Protein AF-A0A377NHK4-F1 (afdb_monomer_lite)

Sequence (240 aa):
MFKNMDGNKACILVTASLAFVLAMILLVFDKFTGSDFVLFMTTLVVMTLVIWCLPKISEFSIAGNTVKLKETLSEAEKITKDLKVLRRFSMKQFLNNMNIKGGNNHEVMRRFFNFISTYNELVNSKDLVDEFRFELIEITETLLMSCCNFVISSAFDLDIKETKDVRINMAYLEKLKKDHHDLKESEKASHPGIVNAGCFAELSIILDDFLENINNGEYVPVAHPSFNANYFNIPAFRMS

Radius of gyration: 33.39 Å; chains: 1; bounding box: 92×41×80 Å

pLDDT: mean 79.56, std 15.01, range [27.34, 96.06]

Secondary structure (DSSP, 8-state):
--SS--HHHHHHHHHHHHHHHHHHHHHHTT-S-HHHHHHHHHHHHHHHHHHHHHHHHT---STT----SHHHHHHHHHHHHHHHHHHHHHHHHHHHHH------HHHHHHHHHHHHHHHHHHTT-HHHHHHTHHHHHHHHHHHHHHHHHHHHHTT------SHHHHHHTHHHHHHHHHHHHHS-HHHHTT-HHHHHHHHHHHHHHHHHHHHHHHHHT---PPPPPSS-GGGG-S-S----

Structure (mmCIF, N/CA/C/O backbone):
data_AF-A0A377NHK4-F1
#
_entry.id   AF-A0A377NHK4-F1
#
loop_
_atom_site.group_PDB
_atom_site.id
_atom_site.type_symbol
_atom_site.label_atom_id
_atom_site.label_alt_id
_atom_site.label_comp_id
_atom_site.label_asym_id
_atom_site.label_entity_id
_atom_site.label_seq_id
_atom_site.pdbx_PDB_ins_code
_atom_site.Cartn_x
_atom_site.Cartn_y
_atom_site.Cartn_z
_atom_site.occupancy
_atom_site.B_iso_or_equiv
_atom_site.auth_seq_id
_atom_site.auth_comp_id
_atom_site.auth_asym_id
_atom_site.auth_atom_id
_atom_site.pdbx_PDB_model_num
ATOM 1 N N . MET A 1 1 ? -44.718 10.549 43.238 1.00 39.66 1 MET A N 1
ATOM 2 C CA . MET A 1 1 ? -43.675 9.769 43.942 1.00 39.66 1 MET A CA 1
ATOM 3 C C . MET A 1 1 ? -42.778 9.029 42.933 1.00 39.66 1 MET A C 1
ATOM 5 O O . MET A 1 1 ? -42.588 7.835 43.052 1.00 39.66 1 MET A O 1
ATOM 9 N N . PHE A 1 2 ? -42.248 9.724 41.914 1.00 38.47 2 PHE A N 1
ATOM 10 C CA . PHE A 1 2 ? -41.391 9.134 40.857 1.00 38.47 2 PHE A CA 1
ATOM 11 C C . PHE A 1 2 ? -40.305 10.114 40.376 1.00 38.47 2 PHE A C 1
ATOM 13 O O . PHE A 1 2 ? -39.834 10.050 39.246 1.00 38.47 2 PHE A O 1
ATOM 20 N N . LYS A 1 3 ? -39.919 11.073 41.219 1.00 39.72 3 LYS A N 1
ATOM 21 C CA . LYS A 1 3 ? -38.886 12.055 40.883 1.00 39.72 3 LYS A CA 1
ATOM 22 C C . LYS A 1 3 ? -37.618 11.622 41.624 1.00 39.72 3 LYS A C 1
ATOM 24 O O . LYS A 1 3 ? -37.606 11.710 42.845 1.00 39.72 3 LYS A O 1
ATOM 29 N N . ASN A 1 4 ? -36.635 11.106 40.879 1.00 45.00 4 ASN A N 1
ATOM 30 C CA . ASN A 1 4 ? -35.332 10.541 41.299 1.00 45.00 4 ASN A CA 1
ATOM 31 C C . ASN A 1 4 ? -35.241 9.010 41.428 1.00 45.00 4 ASN A C 1
ATOM 33 O O . ASN A 1 4 ? -34.763 8.496 42.437 1.00 45.00 4 ASN A O 1
ATOM 37 N N . MET A 1 5 ? -35.628 8.267 40.390 1.00 47.75 5 MET A N 1
ATOM 38 C CA . MET A 1 5 ? -35.202 6.871 40.241 1.00 47.75 5 MET A CA 1
ATOM 39 C C . MET A 1 5 ? -34.219 6.791 39.066 1.00 47.75 5 MET A C 1
ATOM 41 O O . MET A 1 5 ? -34.577 7.202 37.965 1.00 47.75 5 MET A O 1
ATOM 45 N N . ASP A 1 6 ? -32.983 6.329 39.309 1.00 61.91 6 ASP A N 1
ATOM 46 C CA . ASP A 1 6 ? -31.965 6.124 38.262 1.00 61.91 6 ASP A CA 1
ATOM 47 C C . ASP A 1 6 ? -32.570 5.378 37.066 1.00 61.91 6 ASP A C 1
ATOM 49 O O . ASP A 1 6 ? -33.321 4.419 37.265 1.00 61.91 6 ASP A O 1
ATOM 53 N N . GLY A 1 7 ? -32.221 5.762 35.833 1.00 63.00 7 GLY A N 1
ATOM 54 C CA . GLY A 1 7 ? -32.789 5.166 34.612 1.00 63.00 7 GLY A CA 1
ATOM 55 C C . GLY A 1 7 ? -32.724 3.631 34.582 1.00 63.00 7 GLY A C 1
ATOM 56 O O . GLY A 1 7 ? -33.678 2.981 34.161 1.00 63.00 7 GLY A O 1
ATOM 57 N N . ASN A 1 8 ? -31.666 3.038 35.150 1.00 65.00 8 ASN A N 1
ATOM 58 C CA . ASN A 1 8 ? -31.548 1.584 35.317 1.00 65.00 8 ASN A CA 1
ATOM 59 C C . ASN A 1 8 ? -32.565 0.996 36.304 1.00 65.00 8 ASN A C 1
ATOM 61 O O . ASN A 1 8 ? -33.145 -0.050 36.032 1.00 65.00 8 ASN A O 1
ATOM 65 N N . LYS A 1 9 ? -32.818 1.659 37.437 1.00 71.38 9 LYS A N 1
ATOM 66 C CA . LYS A 1 9 ? -33.797 1.200 38.438 1.00 71.38 9 LYS A CA 1
ATOM 67 C C . LYS A 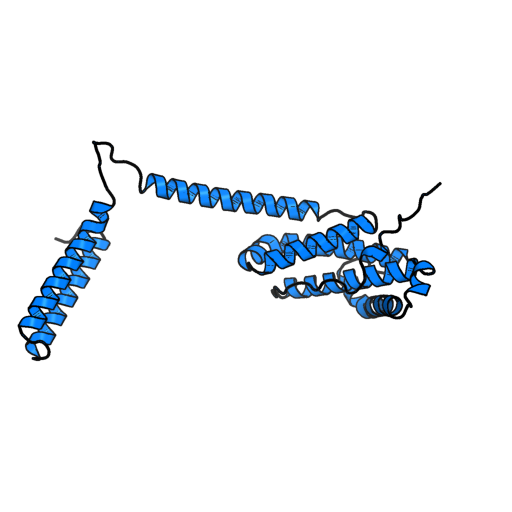1 9 ? -35.220 1.281 37.884 1.00 71.38 9 LYS A C 1
ATOM 69 O O . LYS A 1 9 ? -36.018 0.382 38.131 1.00 71.38 9 LYS A O 1
ATOM 74 N N . ALA A 1 10 ? -35.521 2.323 37.106 1.00 74.62 10 ALA A N 1
ATOM 75 C CA . ALA A 1 10 ? -36.793 2.454 36.400 1.00 74.62 10 ALA A CA 1
ATOM 76 C C . ALA A 1 10 ? -36.977 1.353 35.346 1.00 74.62 10 ALA A C 1
ATOM 78 O O . ALA A 1 10 ? -38.024 0.713 35.322 1.00 74.62 10 ALA A O 1
ATOM 79 N N . CYS A 1 11 ? -35.948 1.074 34.542 1.00 75.62 11 CYS A N 1
ATOM 80 C CA . CYS A 1 11 ? -35.983 0.007 33.543 1.00 75.62 11 CYS A CA 1
ATOM 81 C C . CYS A 1 11 ? -36.224 -1.373 34.180 1.00 75.62 11 CYS A C 1
ATOM 83 O O . CYS A 1 11 ? -37.132 -2.081 33.758 1.00 75.62 11 CYS A O 1
ATOM 85 N N . ILE A 1 12 ? -35.496 -1.715 35.251 1.00 80.44 12 ILE A N 1
ATOM 86 C CA . ILE A 1 12 ? -35.656 -2.990 35.976 1.00 80.44 12 ILE A CA 1
ATOM 87 C C . ILE A 1 12 ? -37.068 -3.132 36.564 1.00 80.44 12 ILE A C 1
ATOM 89 O O . ILE A 1 12 ? -37.668 -4.201 36.499 1.00 80.44 12 ILE A O 1
ATOM 93 N N . LEU A 1 13 ? -37.624 -2.057 37.128 1.00 81.75 13 LEU A N 1
ATOM 94 C CA . LEU A 1 13 ? -38.963 -2.088 37.717 1.00 81.75 13 LEU A CA 1
ATOM 95 C C . LEU A 1 13 ? -40.055 -2.248 36.644 1.00 81.75 13 LEU A C 1
ATOM 97 O O . LEU A 1 13 ? -41.034 -2.968 36.846 1.00 81.75 13 LEU A O 1
ATOM 101 N N . VAL A 1 14 ? -39.871 -1.623 35.479 1.00 84.56 14 VAL A N 1
ATOM 102 C CA . VAL A 1 14 ? -40.784 -1.751 34.334 1.00 84.56 14 VAL A CA 1
ATOM 103 C C . VAL A 1 14 ? -40.713 -3.154 33.725 1.00 84.56 14 VAL A C 1
ATOM 105 O O . VAL A 1 14 ? -41.752 -3.759 33.474 1.00 84.56 14 VAL A O 1
ATOM 108 N N . THR A 1 15 ? -39.520 -3.722 33.539 1.00 82.31 15 THR A N 1
ATOM 109 C CA . THR A 1 15 ? -39.379 -5.079 32.984 1.00 82.31 15 THR A CA 1
ATOM 110 C C . THR A 1 15 ? -39.895 -6.152 33.941 1.00 82.31 15 THR A C 1
ATOM 112 O O . THR A 1 15 ? -40.612 -7.053 33.506 1.00 82.31 15 THR A O 1
ATOM 115 N N . ALA A 1 16 ? -39.620 -6.032 35.243 1.00 83.31 16 ALA A N 1
ATOM 116 C CA . ALA A 1 16 ? -40.132 -6.956 36.255 1.00 83.31 16 ALA A CA 1
ATOM 117 C C . ALA A 1 16 ? -41.664 -6.903 36.370 1.00 83.31 16 ALA A C 1
ATOM 119 O O . ALA A 1 16 ? -42.313 -7.946 36.453 1.00 83.31 16 ALA A O 1
ATOM 120 N N . SER A 1 17 ? -42.258 -5.705 36.328 1.00 84.75 17 SER A N 1
ATOM 121 C CA . SER A 1 17 ? -43.719 -5.551 36.375 1.00 84.75 17 SER A CA 1
ATOM 122 C C . SER A 1 17 ? -44.404 -6.095 35.118 1.00 84.75 17 SER A C 1
ATOM 124 O O . SER A 1 17 ? -45.415 -6.786 35.235 1.00 84.75 17 SER A O 1
ATOM 126 N N . LEU A 1 18 ? -43.831 -5.883 33.930 1.00 86.62 18 LEU A N 1
ATOM 127 C CA . LEU A 1 18 ? -44.352 -6.455 32.685 1.00 86.62 18 LEU A CA 1
ATOM 128 C C . LEU A 1 18 ? -44.294 -7.991 32.689 1.00 86.62 18 LEU A C 1
ATOM 130 O O . LEU A 1 18 ? -45.267 -8.649 32.324 1.00 86.62 18 LEU A O 1
ATOM 134 N N . ALA A 1 19 ? -43.178 -8.566 33.141 1.00 83.81 19 ALA A N 1
ATOM 135 C CA . ALA A 1 19 ? -43.012 -10.014 33.232 1.00 83.81 19 ALA A CA 1
ATOM 136 C C . ALA A 1 19 ? -43.939 -10.649 34.287 1.00 83.81 19 ALA A C 1
ATOM 138 O O . ALA A 1 19 ? -44.456 -11.744 34.065 1.00 83.81 19 ALA A O 1
ATOM 139 N N . PHE A 1 20 ? -44.227 -9.945 35.388 1.00 84.81 20 PHE A N 1
ATOM 140 C CA . PHE A 1 20 ? -45.225 -10.368 36.374 1.00 84.81 20 PHE A CA 1
ATOM 141 C C . PHE A 1 20 ? -46.640 -10.401 35.781 1.00 84.81 20 PHE A C 1
ATOM 143 O O . PHE A 1 20 ? -47.364 -11.382 35.949 1.00 84.81 20 PHE A O 1
ATOM 150 N N . VAL A 1 21 ? -47.028 -9.356 35.041 1.00 87.00 21 VAL A N 1
ATOM 151 C CA . VAL A 1 21 ? -48.332 -9.295 34.359 1.00 87.00 21 VAL A CA 1
ATOM 152 C C . VAL A 1 21 ? -48.457 -10.414 33.323 1.00 87.00 21 VAL A C 1
ATOM 154 O O . VAL A 1 21 ? -49.487 -11.082 33.267 1.00 87.00 21 VAL A O 1
ATOM 157 N N . LEU A 1 22 ? -47.400 -10.677 32.552 1.00 85.06 22 LEU A N 1
ATOM 158 C CA . LEU A 1 22 ? -47.375 -11.773 31.583 1.00 85.06 22 LEU A CA 1
ATOM 159 C C . LEU A 1 22 ? -47.534 -13.144 32.260 1.00 85.06 22 LEU A C 1
ATOM 161 O O . LEU A 1 22 ? -48.312 -13.970 31.788 1.00 85.06 22 LEU A O 1
ATOM 165 N N . ALA A 1 23 ? -46.852 -13.372 33.385 1.00 81.38 23 ALA A N 1
ATOM 166 C CA . ALA A 1 23 ? -46.979 -14.609 34.155 1.00 81.38 23 ALA A CA 1
ATOM 167 C C . ALA A 1 23 ? -48.401 -14.815 34.701 1.00 81.38 23 ALA A C 1
ATOM 169 O O . ALA A 1 23 ? -48.920 -15.927 34.653 1.00 81.38 23 ALA A O 1
ATOM 170 N N . MET A 1 24 ? -49.053 -13.744 35.166 1.00 81.31 24 MET A N 1
ATOM 171 C CA . MET A 1 24 ? -50.451 -13.785 35.611 1.00 81.31 24 MET A CA 1
ATOM 172 C C . MET A 1 24 ? -51.409 -14.115 34.463 1.00 81.31 24 MET A C 1
ATOM 174 O O . MET A 1 24 ? -52.311 -14.930 34.630 1.00 81.31 24 MET A O 1
ATOM 178 N N . ILE A 1 25 ? -51.196 -13.522 33.286 1.00 85.50 25 ILE A N 1
ATOM 179 C CA . ILE A 1 25 ? -51.993 -13.812 32.087 1.00 85.50 25 ILE A CA 1
ATOM 180 C C . ILE A 1 25 ? -51.853 -15.290 31.696 1.00 85.50 25 ILE A C 1
ATOM 182 O O . ILE A 1 25 ? -52.856 -15.962 31.465 1.00 85.50 25 ILE A O 1
ATOM 186 N N . LEU A 1 26 ? -50.628 -15.822 31.668 1.00 81.69 26 LEU A N 1
ATOM 187 C CA . LEU A 1 26 ? -50.369 -17.225 31.319 1.00 81.69 26 LEU A CA 1
ATOM 188 C C . LEU A 1 26 ? -50.970 -18.218 32.324 1.00 81.69 26 LEU A C 1
ATOM 190 O O . LEU A 1 26 ? -51.395 -19.300 31.917 1.00 81.69 26 LEU A O 1
ATOM 194 N N . LEU A 1 27 ? -51.046 -17.841 33.604 1.00 82.19 27 LEU A N 1
ATOM 195 C CA . LEU A 1 27 ? -51.707 -18.635 34.640 1.00 82.19 27 LEU A CA 1
ATOM 196 C C . LEU A 1 27 ? -53.232 -18.662 34.452 1.00 82.19 27 LEU A C 1
ATOM 198 O O . LEU A 1 27 ? -53.839 -19.718 34.557 1.00 82.19 27 LEU A O 1
ATOM 202 N N . VAL A 1 28 ? -53.854 -17.523 34.127 1.00 83.19 28 VAL A N 1
ATOM 203 C CA . VAL A 1 28 ? -55.314 -17.431 33.911 1.00 83.19 28 VAL A CA 1
ATOM 204 C C . VAL A 1 28 ? -55.766 -18.193 32.660 1.00 83.19 28 VAL A C 1
ATOM 206 O O . VAL A 1 28 ? -56.881 -18.704 32.624 1.00 83.19 28 VAL A O 1
ATOM 209 N N . PHE A 1 29 ? -54.911 -18.298 31.641 1.00 86.69 29 PHE A N 1
ATOM 210 C CA . PHE A 1 29 ? -55.191 -19.066 30.422 1.00 86.69 29 PHE A CA 1
ATOM 211 C C . PHE A 1 29 ? -54.856 -20.569 30.532 1.00 86.69 29 PHE A C 1
ATOM 213 O O . PHE A 1 29 ? -54.798 -21.239 29.498 1.00 86.69 29 PHE A O 1
ATOM 220 N N . ASP A 1 30 ? -54.603 -21.095 31.741 1.00 79.00 30 ASP A N 1
ATOM 221 C CA . ASP A 1 30 ? -54.213 -22.496 32.006 1.00 79.00 30 ASP A CA 1
ATOM 222 C C . ASP A 1 30 ? -53.004 -22.972 31.171 1.00 79.00 30 ASP A C 1
ATOM 224 O O . ASP A 1 30 ? -52.812 -24.160 30.904 1.00 79.00 30 ASP A O 1
ATOM 228 N N . LYS A 1 31 ? -52.153 -22.038 30.725 1.00 78.44 31 LYS A N 1
ATOM 229 C CA . LYS A 1 31 ? -50.932 -22.360 29.971 1.00 78.44 31 LYS A CA 1
ATOM 230 C C . LYS A 1 31 ? -49.769 -22.720 30.885 1.00 78.44 31 LYS A C 1
ATOM 232 O O . LYS A 1 31 ? -48.864 -23.416 30.434 1.00 78.44 31 LYS A O 1
ATOM 237 N N . PHE A 1 32 ? -49.800 -22.264 32.135 1.00 81.06 32 PHE A N 1
ATOM 238 C CA . PHE A 1 32 ? -48.862 -22.643 33.187 1.00 81.06 32 PHE A CA 1
ATOM 239 C C . PHE A 1 32 ? -49.561 -23.478 34.247 1.00 81.06 32 PHE A C 1
ATOM 241 O O . PHE A 1 32 ? -50.635 -23.119 34.725 1.00 81.06 32 PHE A O 1
ATOM 248 N N . THR A 1 33 ? -48.907 -24.557 34.672 1.00 80.94 33 THR A N 1
ATOM 249 C CA . THR A 1 33 ? -49.299 -25.226 35.910 1.00 80.94 33 THR A CA 1
ATOM 250 C C . THR A 1 33 ? -48.871 -24.380 37.112 1.00 80.94 33 THR A C 1
ATOM 252 O O . THR A 1 33 ? -47.950 -23.561 37.024 1.00 80.94 33 THR A O 1
ATOM 255 N N . GLY A 1 34 ? -49.516 -24.569 38.267 1.00 75.00 34 GLY A N 1
ATOM 256 C CA . GLY A 1 34 ? -49.180 -23.816 39.482 1.00 75.00 34 GLY A CA 1
ATOM 257 C C . GLY A 1 34 ? -47.698 -23.919 39.879 1.00 75.00 34 GLY A C 1
ATOM 258 O O . GLY A 1 34 ? -47.130 -22.950 40.376 1.00 75.00 34 GLY A O 1
ATOM 259 N N . SER A 1 35 ? -47.040 -25.050 39.596 1.00 81.81 35 SER A N 1
ATOM 260 C CA . SER A 1 35 ? -45.596 -25.225 39.801 1.00 81.81 35 SER A CA 1
ATOM 261 C C . SER A 1 35 ? -44.742 -24.410 38.828 1.00 81.81 35 SER A C 1
ATOM 263 O O . SER A 1 35 ? -43.749 -23.819 39.253 1.00 81.81 35 SER A O 1
ATOM 265 N N . ASP A 1 36 ? -45.134 -24.325 37.554 1.00 78.88 36 ASP A N 1
ATOM 266 C CA . ASP A 1 36 ? -44.389 -23.574 36.531 1.00 78.88 36 ASP A CA 1
ATOM 267 C C . ASP A 1 36 ? -44.397 -22.073 36.835 1.00 78.88 36 ASP A C 1
ATOM 269 O O . ASP A 1 36 ? -43.385 -21.387 36.683 1.00 78.88 36 ASP A O 1
ATOM 273 N N . PHE A 1 37 ? -45.520 -21.570 37.349 1.00 80.94 37 PHE A N 1
ATOM 274 C CA . PHE A 1 37 ? -45.642 -20.186 37.798 1.00 80.94 37 PHE A CA 1
ATOM 275 C C . PHE A 1 37 ? -44.702 -19.870 38.969 1.00 80.94 37 PHE A C 1
ATOM 277 O O . PHE A 1 37 ? -44.011 -18.850 38.952 1.00 80.94 37 PHE A O 1
ATOM 284 N N . VAL A 1 38 ? -44.630 -20.751 39.973 1.00 83.94 38 VAL A N 1
ATOM 285 C CA . VAL A 1 38 ? -43.735 -20.566 41.128 1.00 83.94 38 VAL A CA 1
ATOM 286 C C . VAL A 1 38 ? -42.270 -20.606 40.695 1.00 83.94 38 VAL A C 1
ATOM 288 O O . VAL A 1 38 ? -41.478 -19.780 41.157 1.00 83.94 38 VAL A O 1
ATOM 291 N N . LEU A 1 39 ? -41.908 -21.508 39.777 1.00 83.19 39 LEU A N 1
ATOM 292 C CA . LEU A 1 39 ? -40.559 -21.583 39.215 1.00 83.19 39 LEU A CA 1
ATOM 293 C C . LEU A 1 39 ? -40.199 -20.279 38.491 1.00 83.19 39 LEU A C 1
ATOM 295 O O . LEU A 1 39 ? -39.177 -19.666 38.797 1.00 83.19 39 LEU A O 1
ATOM 299 N N . PHE A 1 40 ? -41.076 -19.815 37.598 1.00 80.12 40 PHE A N 1
ATOM 300 C CA . PHE A 1 40 ? -40.886 -18.584 36.835 1.00 80.12 40 PHE A CA 1
ATOM 301 C C . PHE A 1 40 ? -40.715 -17.361 37.745 1.00 80.12 40 PHE A C 1
ATOM 303 O O . PHE A 1 40 ? -39.780 -16.578 37.570 1.00 80.12 40 PHE A O 1
ATOM 310 N N . MET A 1 41 ? -41.568 -17.224 38.765 1.00 83.50 41 MET A N 1
ATOM 311 C CA . MET A 1 41 ? -41.477 -16.131 39.737 1.00 83.50 41 MET A CA 1
ATOM 312 C C . MET A 1 41 ? -40.189 -16.189 40.555 1.00 83.50 41 MET A C 1
ATOM 314 O O . MET A 1 41 ? -39.543 -15.163 40.767 1.00 83.50 41 MET A O 1
ATOM 318 N N . THR A 1 42 ? -39.778 -17.383 40.979 1.00 83.44 42 THR A N 1
ATOM 319 C CA . THR A 1 42 ? -38.539 -17.562 41.745 1.00 83.44 42 THR A CA 1
ATOM 320 C C . THR A 1 42 ? -37.322 -17.168 40.909 1.00 83.44 42 THR A C 1
ATOM 322 O O . THR A 1 42 ? -36.473 -16.407 41.375 1.00 83.44 42 THR A O 1
ATOM 325 N N . THR A 1 43 ? -37.259 -17.597 39.645 1.00 81.44 43 THR A N 1
ATOM 326 C CA . THR A 1 43 ? -36.189 -17.209 38.715 1.00 81.44 43 THR A CA 1
ATOM 327 C C . THR A 1 43 ? -36.174 -15.703 38.465 1.00 81.44 43 THR A C 1
ATOM 329 O O . THR A 1 43 ? -35.105 -15.095 38.491 1.00 81.44 43 THR A O 1
ATOM 332 N N . LEU A 1 44 ? -37.340 -15.078 38.288 1.00 83.12 44 LEU A N 1
ATOM 333 C CA . LEU A 1 44 ? -37.460 -13.634 38.075 1.00 83.12 44 LEU A CA 1
ATOM 334 C C . LEU A 1 44 ? -36.956 -12.835 39.284 1.00 83.12 44 LEU A C 1
ATOM 336 O O . LEU A 1 44 ? -36.213 -11.865 39.116 1.00 83.12 44 LEU A O 1
ATOM 340 N N . VAL A 1 45 ? -37.295 -13.259 40.504 1.00 84.25 45 VAL A N 1
ATOM 341 C CA . VAL A 1 45 ? -36.818 -12.627 41.746 1.00 84.25 45 VAL A CA 1
ATOM 342 C C . VAL A 1 45 ? -35.303 -12.767 41.890 1.00 84.25 45 VAL A C 1
ATOM 344 O O . VAL A 1 45 ? -34.624 -11.774 42.157 1.00 84.25 45 VAL A O 1
ATOM 347 N N . VAL A 1 46 ? -34.753 -13.963 41.660 1.00 84.56 46 VAL A N 1
ATOM 348 C CA . VAL A 1 46 ? -33.301 -14.200 41.725 1.00 84.56 46 VAL A CA 1
ATOM 349 C C . VAL A 1 46 ? -32.565 -13.366 40.675 1.00 84.56 46 VAL A C 1
ATOM 351 O O . VAL A 1 46 ? -31.579 -12.708 40.998 1.00 84.56 46 VAL A O 1
ATOM 354 N N . MET A 1 47 ? -33.061 -13.318 39.439 1.00 78.81 47 MET A N 1
ATOM 355 C CA . MET A 1 47 ? -32.451 -12.535 38.361 1.00 78.81 47 MET A CA 1
ATOM 356 C C . MET A 1 47 ? -32.490 -11.031 38.661 1.00 78.81 47 MET A C 1
ATOM 358 O O . MET A 1 47 ? -31.494 -10.332 38.476 1.00 78.81 47 MET A O 1
ATOM 362 N N . THR A 1 48 ? -33.607 -10.538 39.200 1.00 80.19 48 THR A N 1
ATOM 363 C CA . THR A 1 48 ? -33.755 -9.134 39.608 1.00 80.19 48 THR A CA 1
ATOM 364 C C . THR A 1 48 ? -32.797 -8.786 40.749 1.00 80.19 48 THR A C 1
ATOM 366 O O . THR A 1 48 ? -32.164 -7.731 40.716 1.00 80.19 48 THR A O 1
ATOM 369 N N . LEU A 1 49 ? -32.624 -9.685 41.724 1.00 80.12 49 LEU A N 1
ATOM 370 C CA . LEU A 1 49 ? -31.642 -9.535 42.802 1.00 80.12 49 LEU A CA 1
ATOM 371 C C . LEU A 1 49 ? -30.207 -9.493 42.272 1.00 80.12 49 LEU A C 1
ATOM 373 O O . LEU A 1 49 ? -29.439 -8.629 42.688 1.00 80.12 49 LEU A O 1
ATOM 377 N N . VAL A 1 50 ? -29.846 -10.374 41.334 1.00 80.50 50 VAL A N 1
ATOM 378 C CA . VAL A 1 50 ? -28.508 -10.395 40.719 1.00 80.50 50 VAL A CA 1
ATOM 379 C C . VAL A 1 50 ? -28.227 -9.090 39.978 1.00 80.50 50 VAL A C 1
ATOM 381 O O . VAL A 1 50 ? -27.188 -8.475 40.203 1.00 80.50 50 VAL A O 1
ATOM 384 N N . ILE A 1 51 ? -29.162 -8.619 39.150 1.00 74.56 51 ILE A N 1
ATOM 385 C CA . ILE A 1 51 ? -29.008 -7.370 38.387 1.00 74.56 51 ILE A CA 1
ATOM 386 C C . ILE A 1 51 ? -28.949 -6.157 39.325 1.00 74.56 51 ILE A C 1
ATOM 388 O O . ILE A 1 51 ? -28.183 -5.225 39.088 1.00 74.56 51 ILE A O 1
ATOM 392 N N . TRP A 1 52 ? -29.720 -6.165 40.415 1.00 74.06 52 TRP A N 1
ATOM 393 C CA . TRP A 1 52 ? -29.709 -5.087 41.404 1.00 74.06 52 TRP A CA 1
ATOM 394 C C . TRP A 1 52 ? -28.442 -5.075 42.269 1.00 74.06 52 TRP A C 1
ATOM 396 O O . TRP A 1 52 ? -27.971 -4.005 42.665 1.00 74.06 52 TRP A O 1
ATOM 406 N N . CYS A 1 53 ? -27.861 -6.247 42.533 1.00 67.75 53 CYS A N 1
ATOM 407 C CA . CYS A 1 53 ? -26.591 -6.389 43.237 1.00 67.75 53 CYS A CA 1
ATOM 408 C C . CYS A 1 53 ? -25.373 -6.166 42.333 1.00 67.75 53 CYS A C 1
ATOM 410 O O . CYS A 1 53 ? -24.343 -5.753 42.848 1.00 67.75 53 CYS A O 1
ATOM 412 N N . LEU A 1 54 ? -25.471 -6.354 41.014 1.00 65.88 54 LEU A N 1
ATOM 413 C CA . LEU A 1 54 ? -24.383 -6.116 40.054 1.00 65.88 54 LEU A CA 1
ATOM 414 C C . LEU A 1 54 ? -23.680 -4.748 40.228 1.00 65.88 54 LEU A C 1
ATOM 416 O O . LEU A 1 54 ? -22.455 -4.726 40.350 1.00 65.88 54 LEU A O 1
ATOM 420 N N . PRO A 1 55 ? -24.400 -3.608 40.322 1.00 58.38 55 PRO A N 1
ATOM 421 C CA . PRO A 1 55 ? -23.767 -2.311 40.560 1.00 58.38 55 PRO A CA 1
ATOM 422 C C . PRO A 1 55 ? -23.204 -2.159 41.980 1.00 58.38 55 PRO A C 1
ATOM 424 O O . PRO A 1 55 ? -22.297 -1.363 42.174 1.00 58.38 55 PRO A O 1
ATOM 427 N N . LYS A 1 56 ? -23.695 -2.919 42.970 1.00 55.69 56 LYS A N 1
ATOM 428 C CA . LYS A 1 56 ? -23.132 -2.931 44.335 1.00 55.69 56 LYS A CA 1
ATOM 429 C C . LYS A 1 56 ? -21.874 -3.799 44.438 1.00 55.69 56 LYS A C 1
ATOM 431 O O . LYS A 1 56 ? -20.972 -3.480 45.195 1.00 55.69 56 LYS A O 1
ATOM 436 N N . ILE A 1 57 ? -21.801 -4.876 43.658 1.00 54.22 57 ILE A N 1
ATOM 437 C CA . ILE A 1 57 ? -20.643 -5.781 43.547 1.00 54.22 57 ILE A CA 1
ATOM 438 C C . ILE A 1 57 ? -19.505 -5.114 42.751 1.00 54.22 57 ILE A C 1
ATOM 440 O O . ILE A 1 57 ? -18.339 -5.433 42.941 1.00 54.22 57 ILE A O 1
ATOM 444 N N . SER A 1 58 ? -19.820 -4.120 41.916 1.00 46.00 58 SER A N 1
ATOM 445 C CA . SER A 1 58 ? -18.836 -3.232 41.279 1.00 46.00 58 SER A CA 1
ATOM 446 C C . SER A 1 58 ? -18.038 -2.366 42.275 1.00 46.00 58 SER A C 1
ATOM 448 O O . SER A 1 58 ? -17.058 -1.739 41.870 1.00 46.00 58 SER A O 1
ATOM 450 N N . GLU A 1 59 ? -18.431 -2.311 43.549 1.00 43.91 59 GLU A N 1
ATOM 451 C CA . GLU A 1 59 ? -17.723 -1.620 44.628 1.00 43.91 59 GLU A CA 1
ATOM 452 C C . GLU A 1 59 ? -17.276 -2.644 45.685 1.00 43.91 59 GLU A C 1
ATOM 454 O O . GLU A 1 59 ? -17.834 -2.741 46.777 1.00 43.91 59 GLU A O 1
ATOM 459 N N . PHE A 1 60 ? -16.256 -3.447 45.375 1.00 47.53 60 PHE A N 1
ATOM 460 C CA . PHE A 1 60 ? -15.611 -4.273 46.395 1.00 47.53 60 PHE A CA 1
ATOM 461 C C . PHE A 1 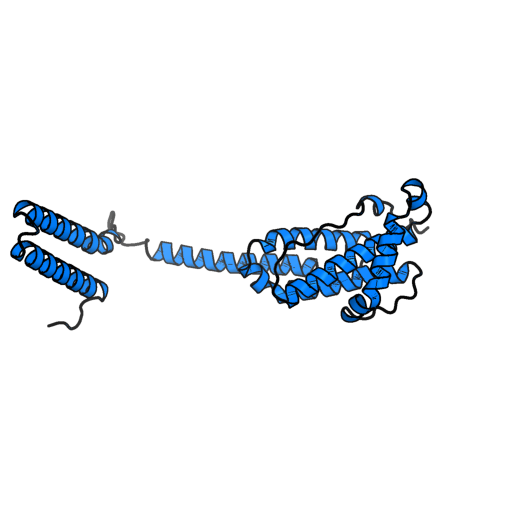60 ? -14.701 -3.408 47.272 1.00 47.53 60 PHE A C 1
ATOM 463 O O . PHE A 1 60 ? -13.606 -3.022 46.872 1.00 47.53 60 PHE A O 1
ATOM 470 N N . SER A 1 61 ? -15.154 -3.125 48.493 1.00 44.91 61 SER A N 1
ATOM 471 C CA . SER A 1 61 ? -14.308 -2.608 49.567 1.00 44.91 61 SER A CA 1
ATOM 472 C C . SER A 1 61 ? -13.674 -3.783 50.310 1.00 44.91 61 SER A C 1
ATOM 474 O O . SER A 1 61 ? -14.350 -4.501 51.046 1.00 44.91 61 SER A O 1
ATOM 476 N N . ILE A 1 62 ? -12.372 -3.989 50.120 1.00 48.81 62 ILE A N 1
ATOM 477 C CA . ILE A 1 62 ? -11.548 -4.784 51.034 1.00 48.81 62 ILE A CA 1
ATOM 478 C C . ILE A 1 62 ? -10.722 -3.789 51.849 1.00 48.81 62 ILE A C 1
ATOM 480 O O . ILE A 1 62 ? -9.946 -3.013 51.300 1.00 48.81 62 ILE A O 1
ATOM 484 N N . ALA A 1 63 ? -10.913 -3.809 53.168 1.00 46.84 63 ALA A N 1
ATOM 485 C CA . ALA A 1 63 ? -10.094 -3.086 54.142 1.00 46.84 63 ALA A CA 1
ATOM 486 C C . ALA A 1 63 ? -10.067 -1.542 54.022 1.00 46.84 63 ALA A C 1
ATOM 488 O O . ALA A 1 63 ? -9.043 -0.915 54.280 1.00 46.84 63 ALA A O 1
ATOM 489 N N . GLY A 1 64 ? -11.202 -0.907 53.704 1.00 47.94 64 GLY A N 1
ATOM 490 C CA . GLY A 1 64 ? -11.403 0.523 53.990 1.00 47.94 64 GLY A CA 1
ATOM 491 C C . GLY A 1 64 ? -10.822 1.517 52.980 1.00 47.94 64 GLY A C 1
ATOM 492 O O . GLY A 1 64 ? -10.823 2.711 53.266 1.00 47.94 64 GLY A O 1
ATOM 493 N N . ASN A 1 65 ? -10.384 1.068 51.799 1.00 52.56 65 ASN A N 1
ATOM 494 C CA . ASN A 1 65 ? -10.028 1.960 50.695 1.00 52.56 65 ASN A CA 1
ATOM 495 C C . ASN A 1 65 ? -10.921 1.694 49.474 1.00 52.56 65 ASN A C 1
ATOM 497 O O . ASN A 1 65 ? -10.761 0.702 48.766 1.00 52.56 65 ASN A O 1
ATOM 501 N N . THR A 1 66 ? -11.885 2.580 49.242 1.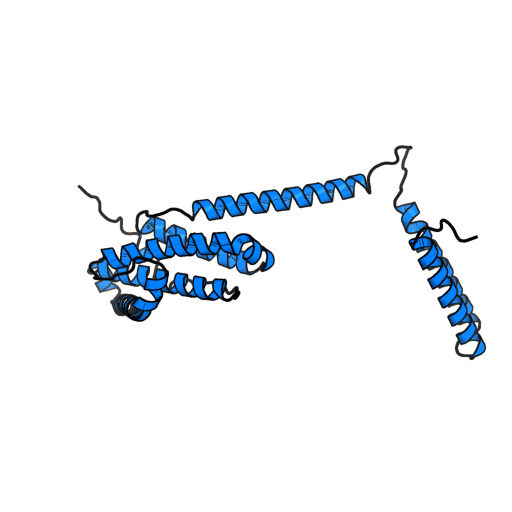00 50.44 66 THR A N 1
ATOM 502 C CA . THR A 1 66 ? -12.880 2.475 48.167 1.00 50.44 66 THR A CA 1
ATOM 503 C C . THR A 1 66 ? -12.297 3.008 46.861 1.00 50.44 66 THR A C 1
ATOM 505 O O . THR A 1 66 ? -12.567 4.144 46.480 1.00 50.44 66 THR A O 1
ATOM 508 N N . VAL A 1 67 ? -11.435 2.249 46.179 1.00 57.47 67 VAL A N 1
ATOM 509 C CA . VAL A 1 67 ? -10.810 2.746 44.942 1.00 57.47 67 VAL A CA 1
ATOM 510 C C . VAL A 1 67 ? -10.516 1.616 43.947 1.00 57.47 67 VAL A C 1
ATOM 512 O O . VAL A 1 67 ? -10.032 0.556 44.327 1.00 57.47 67 VAL A O 1
ATOM 515 N N . LYS A 1 68 ? -10.712 1.934 42.656 1.00 58.22 68 LYS A N 1
ATOM 516 C CA . LYS A 1 68 ? -10.109 1.306 41.457 1.00 58.22 68 LYS A CA 1
ATOM 517 C C . LYS A 1 68 ? -10.846 0.153 40.758 1.00 58.22 68 LYS A C 1
ATOM 519 O O . LYS A 1 68 ? -10.274 -0.903 40.511 1.00 58.22 68 LYS A O 1
ATOM 524 N N . LEU A 1 69 ? -12.061 0.426 40.271 1.00 53.31 69 LEU A N 1
ATOM 525 C CA . LEU A 1 69 ? -12.530 -0.167 38.999 1.00 53.31 69 LEU A CA 1
ATOM 526 C C . LEU A 1 69 ? -12.754 0.915 37.934 1.00 53.31 69 LEU A C 1
ATOM 528 O O . LEU A 1 69 ? -12.265 0.809 36.816 1.00 53.31 69 LEU A O 1
ATOM 532 N N . LYS A 1 70 ? -13.430 2.010 38.304 1.00 57.25 70 LYS A N 1
ATOM 533 C CA . LYS A 1 70 ? -13.660 3.160 37.415 1.00 57.25 70 LYS A CA 1
ATOM 534 C C . LYS A 1 70 ? -12.373 3.920 37.075 1.00 57.25 70 LYS A C 1
ATOM 536 O O . LYS A 1 70 ? -12.213 4.367 35.947 1.00 57.25 70 LYS A O 1
ATOM 541 N N . GLU A 1 71 ? -11.459 4.050 38.036 1.00 63.22 71 GLU A N 1
ATOM 542 C CA . GLU A 1 71 ? -10.150 4.681 37.815 1.00 63.22 71 GLU A CA 1
ATOM 543 C C . GLU A 1 71 ? -9.276 3.815 36.898 1.00 63.22 71 GLU A C 1
ATOM 545 O O . GLU A 1 71 ? -8.720 4.320 35.934 1.00 63.22 71 GLU A O 1
ATOM 550 N N . THR A 1 72 ? -9.273 2.498 37.111 1.00 62.25 72 THR A N 1
ATOM 551 C CA . THR A 1 72 ? -8.570 1.511 36.277 1.00 62.25 72 THR A CA 1
ATOM 552 C C . THR A 1 72 ? -9.141 1.442 34.858 1.00 62.25 72 THR A C 1
ATOM 554 O O . THR A 1 72 ? -8.382 1.348 33.899 1.00 62.25 72 THR A O 1
ATOM 557 N N . LEU A 1 73 ? -10.468 1.539 34.699 1.00 67.81 73 LEU A N 1
ATOM 558 C CA . LEU A 1 73 ? -11.126 1.643 33.392 1.00 67.81 73 LEU A CA 1
ATOM 559 C C . LEU A 1 73 ? -10.754 2.958 32.689 1.00 67.81 73 LEU A C 1
ATOM 561 O O . LEU A 1 73 ? -10.355 2.941 31.531 1.00 67.81 73 LEU A O 1
ATOM 565 N N . SER A 1 74 ? -10.822 4.088 33.399 1.00 72.06 74 SER A N 1
ATOM 566 C CA . SER A 1 74 ? -10.431 5.399 32.865 1.00 72.06 74 SER A CA 1
ATOM 567 C C . SER A 1 74 ? -8.951 5.447 32.474 1.00 72.06 74 SER A C 1
ATOM 569 O O . SER A 1 74 ? -8.589 6.112 31.503 1.00 72.06 74 SER A O 1
ATOM 571 N N . GLU A 1 75 ? -8.087 4.766 33.223 1.00 76.12 75 GLU A N 1
ATOM 572 C CA . GLU A 1 75 ? -6.663 4.644 32.930 1.00 76.12 75 GLU A CA 1
ATOM 573 C C . GLU A 1 75 ? -6.431 3.764 31.696 1.00 76.12 75 GLU A C 1
ATOM 575 O O . GLU A 1 75 ? -5.693 4.160 30.796 1.00 76.12 75 GLU A O 1
ATOM 580 N N . ALA A 1 76 ? -7.138 2.636 31.579 1.00 72.12 76 ALA A N 1
ATOM 581 C CA . ALA A 1 76 ? -7.101 1.782 30.393 1.00 72.12 76 ALA A CA 1
ATOM 582 C C . ALA A 1 76 ? -7.617 2.498 29.129 1.00 72.12 76 ALA A C 1
ATOM 584 O O . ALA A 1 76 ? -7.023 2.369 28.054 1.00 72.12 76 ALA A O 1
ATOM 585 N N . GLU A 1 77 ? -8.681 3.298 29.238 1.00 79.38 77 GLU A N 1
ATOM 586 C CA . GLU A 1 77 ? -9.191 4.134 28.142 1.00 79.38 77 GLU A CA 1
ATOM 587 C C . GLU A 1 77 ? -8.163 5.184 27.709 1.00 79.38 77 GLU A C 1
ATOM 589 O O . GLU A 1 77 ? -7.921 5.363 26.510 1.00 79.38 77 GLU A O 1
ATOM 594 N N . LYS A 1 78 ? -7.507 5.841 28.674 1.00 86.56 78 LYS A N 1
ATOM 595 C CA . LYS A 1 78 ? -6.431 6.800 28.405 1.00 86.56 78 LYS A CA 1
ATOM 596 C C . LYS A 1 78 ? -5.247 6.129 27.707 1.00 86.56 78 LYS A C 1
ATOM 598 O O . LYS A 1 78 ? -4.822 6.611 26.662 1.00 86.56 78 LYS A O 1
ATOM 603 N N . ILE A 1 79 ? -4.779 4.988 28.215 1.00 82.50 79 ILE A N 1
ATOM 604 C CA . ILE A 1 79 ? -3.688 4.208 27.608 1.00 82.50 79 ILE A CA 1
ATOM 605 C C . ILE A 1 79 ? -4.052 3.791 26.180 1.00 82.50 79 ILE A C 1
ATOM 607 O O . ILE A 1 79 ? -3.240 3.920 25.269 1.00 82.50 79 ILE A O 1
ATOM 611 N N . THR A 1 80 ? -5.288 3.347 25.950 1.00 80.50 80 THR A N 1
ATOM 612 C CA . THR A 1 80 ? -5.762 2.966 24.611 1.00 80.50 80 THR A CA 1
ATOM 613 C C . THR A 1 80 ? -5.755 4.156 23.652 1.00 80.50 80 THR A C 1
ATOM 615 O O . THR A 1 80 ? -5.369 4.020 22.489 1.00 80.50 80 THR A O 1
ATOM 618 N N . LYS A 1 81 ? -6.163 5.340 24.120 1.00 86.50 81 LYS A N 1
ATOM 619 C CA . LYS A 1 81 ? -6.113 6.573 23.327 1.00 86.50 81 LYS A CA 1
ATOM 620 C C . LYS A 1 81 ? -4.673 6.961 22.991 1.00 86.50 81 LYS A C 1
ATOM 622 O O . LYS A 1 81 ? -4.389 7.247 21.829 1.00 86.50 81 LYS A O 1
ATOM 627 N N . ASP A 1 82 ? -3.774 6.912 23.967 1.00 84.69 82 ASP A N 1
ATOM 628 C CA . ASP A 1 82 ? -2.360 7.243 23.779 1.00 84.69 82 ASP A CA 1
ATOM 629 C C . ASP A 1 82 ? -1.679 6.246 22.824 1.00 84.69 82 ASP A C 1
ATOM 631 O O . ASP A 1 82 ? -0.944 6.656 21.927 1.00 84.69 82 ASP A O 1
ATOM 635 N N . LEU A 1 83 ? -2.010 4.952 22.913 1.00 82.25 83 LEU A N 1
ATOM 636 C CA . LEU A 1 83 ? -1.558 3.923 21.968 1.00 82.25 83 LEU A CA 1
ATOM 637 C C . LEU A 1 83 ? -2.035 4.191 20.538 1.00 82.25 83 LEU A C 1
ATOM 639 O O . LEU A 1 83 ? -1.259 4.031 19.596 1.00 82.25 83 LEU A O 1
ATOM 643 N N . LYS A 1 84 ? -3.287 4.627 20.350 1.00 82.88 84 LYS A N 1
ATOM 644 C CA . LYS A 1 84 ? -3.795 5.011 19.021 1.00 82.88 84 LYS A CA 1
ATOM 645 C C . LYS A 1 84 ? -3.020 6.196 18.447 1.00 82.88 84 LYS A C 1
ATOM 647 O O . LYS A 1 84 ? -2.655 6.163 17.274 1.00 82.88 84 LYS A O 1
ATOM 652 N N . VAL A 1 85 ? -2.740 7.213 19.265 1.00 85.88 85 VAL A N 1
ATOM 653 C CA . VAL A 1 85 ? -1.952 8.387 18.855 1.00 85.88 85 VAL A CA 1
ATOM 654 C C . VAL A 1 85 ? -0.520 7.990 18.507 1.00 85.88 85 VAL A C 1
ATOM 656 O O . VAL A 1 85 ? -0.019 8.391 17.458 1.00 85.88 85 VAL A O 1
ATOM 659 N N . LEU A 1 86 ? 0.121 7.166 19.338 1.00 82.94 86 LEU A N 1
ATOM 660 C CA . LEU A 1 86 ? 1.480 6.688 19.099 1.00 82.94 86 LEU A CA 1
ATOM 661 C C . LEU A 1 86 ? 1.560 5.866 17.812 1.00 82.94 86 LEU A C 1
ATOM 663 O O . LEU A 1 86 ? 2.407 6.142 16.968 1.00 82.94 86 LEU A O 1
ATOM 667 N N . ARG A 1 87 ? 0.632 4.921 17.617 1.00 82.69 87 ARG A N 1
ATOM 668 C CA . ARG A 1 87 ? 0.515 4.143 16.376 1.00 82.69 87 ARG A CA 1
ATOM 669 C C . ARG A 1 87 ? 0.400 5.063 15.164 1.00 82.69 87 ARG A C 1
ATOM 671 O O . ARG A 1 87 ? 1.096 4.853 14.173 1.00 82.69 87 ARG A O 1
ATOM 678 N N . ARG A 1 88 ? -0.445 6.096 15.254 1.00 82.94 88 ARG A N 1
ATOM 679 C CA . ARG A 1 88 ? -0.632 7.060 14.167 1.00 82.94 88 ARG A CA 1
ATOM 680 C C . ARG A 1 88 ? 0.655 7.819 13.856 1.00 82.94 88 ARG A C 1
ATOM 682 O O . ARG A 1 88 ? 1.031 7.944 12.695 1.00 82.94 88 ARG A O 1
ATOM 689 N N . PHE A 1 89 ? 1.338 8.300 14.890 1.00 82.19 89 PHE A N 1
ATOM 690 C CA . PHE A 1 89 ? 2.598 9.024 14.755 1.00 82.19 89 PHE A CA 1
ATOM 691 C C . PHE A 1 89 ? 3.698 8.149 14.139 1.00 82.19 89 PHE A C 1
ATOM 693 O O . PHE A 1 89 ? 4.352 8.572 13.189 1.00 82.19 89 PHE A O 1
ATOM 700 N N . SER A 1 90 ? 3.861 6.914 14.621 1.00 81.50 90 SER A N 1
ATOM 701 C CA . SER A 1 90 ? 4.834 5.958 14.085 1.00 81.50 90 SER A CA 1
ATOM 702 C C . SER A 1 90 ? 4.568 5.624 12.620 1.00 81.50 90 SER A C 1
ATOM 704 O O . SER A 1 90 ? 5.502 5.638 11.822 1.00 81.50 90 SER A O 1
ATOM 706 N N . MET A 1 91 ? 3.306 5.382 12.250 1.00 83.00 91 MET A N 1
ATOM 707 C CA . MET A 1 91 ? 2.937 5.118 10.859 1.00 83.00 91 MET A CA 1
ATOM 708 C C . MET A 1 91 ? 3.222 6.333 9.977 1.00 83.00 91 MET A C 1
ATOM 710 O O . MET A 1 91 ? 3.872 6.205 8.946 1.00 83.00 91 MET A O 1
ATOM 714 N N . LYS A 1 92 ? 2.836 7.535 10.418 1.00 83.12 92 LYS A N 1
ATOM 715 C CA . LYS A 1 92 ? 3.119 8.767 9.677 1.00 83.12 92 LYS A CA 1
ATOM 716 C C . LYS A 1 92 ? 4.618 8.986 9.475 1.00 83.12 92 LYS A C 1
ATOM 718 O O . LYS A 1 92 ? 5.037 9.344 8.381 1.00 83.12 92 LYS A O 1
ATOM 723 N N . GLN A 1 93 ? 5.431 8.735 10.500 1.00 81.06 93 GLN A N 1
ATOM 724 C CA . GLN A 1 93 ? 6.886 8.829 10.392 1.00 81.06 93 GLN A CA 1
ATOM 725 C C . GLN A 1 93 ? 7.449 7.805 9.398 1.00 81.06 93 GLN A C 1
ATOM 727 O O . GLN A 1 93 ? 8.328 8.137 8.604 1.00 81.06 93 GLN A O 1
ATOM 732 N N . PHE A 1 94 ? 6.944 6.570 9.425 1.00 80.69 94 PHE A N 1
ATOM 733 C CA . PHE A 1 94 ? 7.354 5.515 8.501 1.00 80.69 94 PHE A CA 1
ATOM 734 C C . PHE A 1 94 ? 7.000 5.858 7.047 1.00 80.69 94 PHE A C 1
ATOM 736 O O . PHE A 1 94 ? 7.863 5.792 6.173 1.00 80.69 94 PHE A O 1
ATOM 743 N N . LEU A 1 95 ? 5.764 6.301 6.807 1.00 84.00 95 LEU A N 1
ATOM 744 C CA . LEU A 1 95 ? 5.283 6.785 5.513 1.00 84.00 95 LEU A CA 1
ATOM 745 C C . LEU A 1 95 ? 6.136 7.964 5.014 1.00 84.00 95 LEU A C 1
ATOM 747 O O . LEU A 1 95 ? 6.634 7.946 3.891 1.00 84.00 95 LEU A O 1
ATOM 751 N N . ASN A 1 96 ? 6.420 8.941 5.874 1.00 80.00 96 ASN A N 1
ATOM 752 C CA . ASN A 1 96 ? 7.227 10.104 5.507 1.00 80.00 96 ASN A CA 1
ATOM 753 C C . ASN A 1 96 ? 8.677 9.743 5.130 1.00 80.00 96 ASN A C 1
ATOM 755 O O . ASN A 1 96 ? 9.251 10.356 4.236 1.00 80.00 96 ASN A O 1
ATOM 759 N N . ASN A 1 97 ? 9.260 8.705 5.740 1.00 74.38 97 ASN A N 1
ATOM 760 C CA . ASN A 1 97 ? 10.580 8.200 5.341 1.00 74.38 97 ASN A CA 1
ATOM 761 C C . ASN A 1 97 ? 10.589 7.586 3.927 1.00 74.38 97 ASN A C 1
ATOM 763 O O . ASN A 1 97 ? 11.658 7.439 3.332 1.00 74.38 97 ASN A O 1
ATOM 767 N N . MET A 1 98 ? 9.427 7.204 3.388 1.00 76.69 98 MET A N 1
ATOM 768 C CA . MET A 1 98 ? 9.287 6.744 2.003 1.00 76.69 98 MET A CA 1
ATOM 769 C C . MET A 1 98 ? 9.052 7.903 1.024 1.00 76.69 98 MET A C 1
ATOM 771 O O . MET A 1 98 ? 9.404 7.772 -0.149 1.00 76.69 98 MET A O 1
ATOM 775 N N . ASN A 1 99 ? 8.562 9.051 1.509 1.00 82.31 99 ASN A N 1
ATOM 776 C CA . ASN A 1 99 ? 8.287 10.263 0.729 1.00 82.31 99 ASN A CA 1
ATOM 777 C C . ASN A 1 99 ? 9.557 11.086 0.422 1.00 82.31 99 ASN A C 1
ATOM 779 O O . ASN A 1 99 ? 9.671 12.269 0.741 1.00 82.31 99 ASN A O 1
ATOM 783 N N . ILE A 1 100 ? 10.564 10.441 -0.164 1.00 82.88 100 ILE A N 1
ATOM 784 C CA . ILE A 1 100 ? 11.820 11.086 -0.570 1.00 82.88 100 ILE A CA 1
ATOM 785 C C . ILE A 1 100 ? 11.794 11.289 -2.089 1.00 82.88 100 ILE A C 1
ATOM 787 O O . ILE A 1 100 ? 11.390 10.401 -2.834 1.00 82.88 100 ILE A O 1
ATOM 791 N N . LYS A 1 101 ? 12.258 12.438 -2.584 1.00 78.56 101 LYS A N 1
ATOM 792 C CA . LYS A 1 101 ? 12.385 12.686 -4.029 1.00 78.56 101 LYS A CA 1
ATOM 793 C C . LYS A 1 101 ? 13.764 12.258 -4.530 1.00 78.56 101 LYS A C 1
ATOM 795 O O . LYS A 1 101 ? 14.769 12.603 -3.915 1.00 78.56 101 LYS A O 1
ATOM 800 N N . GLY A 1 102 ? 13.813 11.554 -5.661 1.00 73.00 102 GLY A N 1
ATOM 801 C CA . GLY A 1 102 ? 15.074 11.128 -6.282 1.00 73.00 102 GLY A CA 1
ATOM 802 C C . GLY A 1 102 ? 15.769 9.988 -5.534 1.00 73.00 102 GLY A C 1
ATOM 803 O O . GLY A 1 102 ? 15.143 9.309 -4.725 1.00 73.00 102 GLY A O 1
ATOM 804 N N . GLY A 1 103 ? 17.042 9.748 -5.843 1.00 81.62 103 GLY A N 1
ATOM 805 C CA . GLY A 1 103 ? 17.826 8.595 -5.379 1.00 81.62 103 GLY A CA 1
ATOM 806 C C . GLY A 1 103 ? 18.372 7.788 -6.555 1.00 81.62 103 GLY A C 1
ATOM 807 O O . GLY A 1 103 ? 18.038 8.075 -7.701 1.00 81.62 103 GLY A O 1
ATOM 808 N N . ASN A 1 104 ? 19.219 6.795 -6.293 1.00 85.19 104 ASN A N 1
ATOM 809 C CA . ASN A 1 104 ? 19.672 5.861 -7.336 1.00 85.19 104 ASN A CA 1
ATOM 810 C C . ASN A 1 104 ? 18.647 4.731 -7.575 1.00 85.19 104 ASN A C 1
ATOM 812 O O . ASN A 1 104 ? 17.693 4.570 -6.808 1.00 85.19 104 ASN A O 1
ATOM 816 N N . ASN A 1 105 ? 18.855 3.914 -8.615 1.00 83.94 105 ASN A N 1
ATOM 817 C CA . ASN A 1 105 ? 17.936 2.831 -8.993 1.00 83.94 105 ASN A CA 1
ATOM 818 C C . ASN A 1 105 ? 17.608 1.899 -7.808 1.00 83.94 105 ASN A C 1
ATOM 820 O O . ASN A 1 105 ? 16.449 1.546 -7.593 1.00 83.94 105 ASN A O 1
ATOM 824 N N . HIS A 1 106 ? 18.615 1.534 -7.006 1.00 83.44 106 HIS A N 1
ATOM 825 C CA . HIS A 1 106 ? 18.448 0.630 -5.865 1.00 83.44 106 HIS A CA 1
ATOM 826 C C . HIS A 1 106 ? 17.594 1.251 -4.760 1.00 83.44 106 HIS A C 1
ATOM 828 O O . HIS A 1 106 ? 16.755 0.579 -4.164 1.00 83.44 106 HIS A O 1
ATOM 834 N N . GLU A 1 107 ? 17.795 2.534 -4.466 1.00 87.06 107 GLU A N 1
ATOM 835 C CA . GLU A 1 107 ? 17.043 3.251 -3.436 1.00 87.06 107 GLU A CA 1
ATOM 836 C C . GLU A 1 107 ? 15.574 3.412 -3.812 1.00 87.06 107 GLU A C 1
ATOM 838 O O . GLU A 1 107 ? 14.694 3.296 -2.956 1.00 87.06 107 GLU A O 1
ATOM 843 N N . VAL A 1 108 ? 15.295 3.682 -5.085 1.00 88.50 108 VAL A N 1
ATOM 844 C CA . VAL A 1 108 ? 13.930 3.797 -5.614 1.00 88.50 108 VAL A CA 1
ATOM 845 C C . VAL A 1 108 ? 13.242 2.441 -5.550 1.00 88.50 108 VAL A C 1
ATOM 847 O O . VAL A 1 108 ? 12.154 2.333 -4.990 1.00 88.50 108 VAL A O 1
ATOM 850 N N . MET A 1 109 ? 13.921 1.384 -5.996 1.00 87.62 109 MET A N 1
ATOM 851 C CA . MET A 1 109 ? 13.371 0.034 -5.957 1.00 87.62 109 MET A CA 1
ATOM 852 C C . MET A 1 109 ? 13.152 -0.473 -4.524 1.00 87.62 109 MET A C 1
ATOM 854 O O . MET A 1 109 ? 12.110 -1.049 -4.219 1.00 87.62 109 MET A O 1
ATOM 858 N N . ARG A 1 110 ? 14.081 -0.201 -3.601 1.00 87.19 110 ARG A N 1
ATOM 859 C CA . ARG A 1 110 ? 13.913 -0.521 -2.175 1.00 87.19 110 ARG A CA 1
ATOM 860 C C . ARG A 1 110 ? 12.676 0.158 -1.591 1.00 87.19 110 ARG A C 1
ATOM 862 O O . ARG A 1 110 ? 11.931 -0.472 -0.847 1.00 87.19 110 ARG A O 1
ATOM 869 N N . ARG A 1 111 ? 12.449 1.435 -1.912 1.00 89.31 111 ARG A N 1
ATOM 870 C CA . ARG A 1 111 ? 11.260 2.166 -1.450 1.00 89.31 111 ARG A CA 1
ATOM 871 C C . ARG A 1 111 ? 9.978 1.600 -2.038 1.00 89.31 111 ARG A C 1
ATOM 873 O O . ARG A 1 111 ? 9.016 1.473 -1.296 1.00 89.31 111 ARG A O 1
ATOM 880 N N . PHE A 1 112 ? 9.992 1.196 -3.305 1.00 91.12 112 PHE A N 1
ATOM 881 C CA . PHE A 1 112 ? 8.866 0.499 -3.919 1.00 91.12 112 P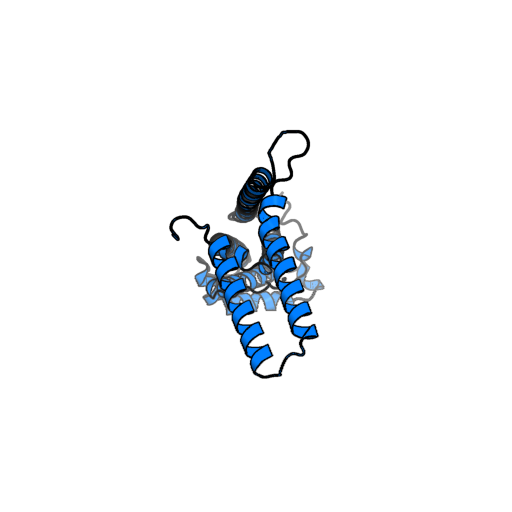HE A CA 1
ATOM 882 C C . PHE A 1 112 ? 8.512 -0.795 -3.181 1.00 91.12 112 PHE A C 1
ATOM 884 O O . PHE A 1 112 ? 7.364 -0.980 -2.783 1.00 91.12 112 PHE A O 1
ATOM 891 N N . PHE A 1 113 ? 9.490 -1.665 -2.922 1.00 89.94 113 PHE A N 1
ATOM 892 C CA . PHE A 1 113 ? 9.221 -2.917 -2.209 1.00 89.94 113 PHE A CA 1
ATOM 893 C C . PHE A 1 113 ? 8.756 -2.682 -0.771 1.00 89.94 113 PHE A C 1
ATOM 895 O O . PHE A 1 113 ? 7.823 -3.344 -0.319 1.00 89.94 113 PHE A O 1
ATOM 902 N N . ASN A 1 114 ? 9.353 -1.713 -0.073 1.00 88.69 114 ASN A N 1
ATOM 903 C CA . ASN A 1 114 ? 8.900 -1.319 1.259 1.00 88.69 114 ASN A CA 1
ATOM 904 C C . ASN A 1 114 ? 7.453 -0.812 1.230 1.00 88.69 114 ASN A C 1
ATOM 906 O O . ASN A 1 114 ? 6.656 -1.217 2.069 1.00 88.69 114 ASN A O 1
ATOM 910 N N . PHE A 1 115 ? 7.108 0.023 0.247 1.00 92.00 115 PHE A N 1
ATOM 911 C CA . PHE A 1 115 ? 5.761 0.551 0.078 1.00 92.00 115 PHE A CA 1
ATOM 912 C C . PHE A 1 115 ? 4.738 -0.568 -0.139 1.00 92.00 115 PHE A C 1
ATOM 914 O O . PHE A 1 115 ? 3.772 -0.644 0.617 1.00 92.00 115 PHE A O 1
ATOM 921 N N . ILE A 1 116 ? 4.975 -1.475 -1.095 1.00 91.81 116 ILE A N 1
ATOM 922 C CA . ILE A 1 116 ? 4.068 -2.605 -1.352 1.00 91.81 116 ILE A CA 1
ATOM 923 C C . ILE A 1 116 ? 3.924 -3.487 -0.116 1.00 91.81 116 ILE A C 1
ATOM 925 O O . ILE A 1 116 ? 2.805 -3.836 0.247 1.00 91.81 116 ILE A O 1
ATOM 929 N N . SER A 1 117 ? 5.032 -3.829 0.548 1.00 89.94 117 SER A N 1
ATOM 930 C CA . SER A 1 117 ? 4.992 -4.661 1.756 1.00 89.94 117 SER A CA 1
ATOM 931 C C . SER A 1 117 ? 4.134 -4.014 2.840 1.00 89.94 117 SER A C 1
ATOM 933 O O . SER A 1 117 ? 3.240 -4.653 3.387 1.00 89.94 117 SER A O 1
ATOM 935 N N . THR A 1 118 ? 4.360 -2.730 3.123 1.00 89.50 118 THR A N 1
ATOM 936 C CA . THR A 1 118 ? 3.607 -2.006 4.150 1.00 89.50 118 THR A CA 1
ATOM 937 C C . THR A 1 118 ? 2.143 -1.830 3.773 1.00 89.50 118 THR A C 1
ATOM 939 O O . THR A 1 118 ? 1.275 -2.024 4.620 1.00 89.50 118 THR A O 1
ATOM 942 N N . TYR A 1 119 ? 1.840 -1.493 2.520 1.00 92.06 119 TYR A N 1
ATOM 943 C CA . TYR A 1 119 ? 0.456 -1.340 2.086 1.00 92.06 119 TYR A CA 1
ATOM 944 C C . TYR A 1 119 ? -0.301 -2.674 2.106 1.00 92.06 119 TYR A C 1
ATOM 946 O O . TYR A 1 119 ? -1.422 -2.722 2.604 1.00 92.06 119 TYR A O 1
ATOM 954 N N . ASN A 1 120 ? 0.306 -3.769 1.644 1.00 92.69 120 ASN A N 1
ATOM 955 C CA . ASN A 1 120 ? -0.328 -5.091 1.648 1.00 92.69 120 ASN A CA 1
ATOM 956 C C . ASN A 1 120 ? -0.579 -5.625 3.066 1.00 92.69 120 ASN A C 1
ATOM 958 O O . ASN A 1 120 ? -1.512 -6.398 3.279 1.00 92.69 120 ASN A O 1
ATOM 962 N N . GLU A 1 121 ? 0.203 -5.197 4.056 1.00 89.31 121 GLU A N 1
ATOM 963 C CA . GLU A 1 121 ? -0.121 -5.433 5.465 1.00 89.31 121 GLU A CA 1
ATOM 964 C C . GLU A 1 121 ? -1.288 -4.544 5.927 1.00 89.31 121 GLU A C 1
ATOM 966 O O . GLU A 1 121 ? -2.224 -5.030 6.573 1.00 89.31 121 GLU A O 1
ATOM 971 N N . LEU A 1 122 ? -1.263 -3.260 5.553 1.00 89.00 122 LEU A N 1
ATOM 972 C CA . LEU A 1 122 ? -2.251 -2.250 5.940 1.00 89.00 122 LEU A CA 1
ATOM 973 C C . LEU A 1 122 ? -3.646 -2.513 5.359 1.00 89.00 122 LEU A C 1
ATOM 975 O O . LEU A 1 122 ? -4.638 -2.247 6.037 1.00 89.00 122 LEU A O 1
ATOM 979 N N . VAL A 1 123 ? -3.735 -3.054 4.139 1.00 92.12 123 VAL A N 1
ATOM 980 C CA . VAL A 1 123 ? -4.989 -3.233 3.382 1.00 92.12 123 VAL A CA 1
ATOM 981 C C . VAL A 1 123 ? -6.011 -4.108 4.113 1.00 92.12 123 VAL A C 1
ATOM 983 O O . VAL A 1 123 ? -7.216 -3.944 3.940 1.00 92.12 123 VAL A O 1
ATOM 986 N N . ASN A 1 124 ? -5.547 -4.970 5.024 1.00 88.94 124 ASN A N 1
ATOM 987 C CA . ASN A 1 124 ? -6.402 -5.784 5.892 1.00 88.94 124 ASN A CA 1
ATOM 988 C C . ASN A 1 124 ? -7.220 -4.948 6.896 1.00 88.94 124 ASN A C 1
ATOM 990 O O . ASN A 1 124 ? -8.165 -5.451 7.500 1.00 88.94 124 ASN A O 1
ATOM 994 N N . SER A 1 125 ? -6.850 -3.685 7.111 1.00 89.12 125 SER A N 1
ATOM 995 C CA . SER A 1 125 ? -7.496 -2.748 8.030 1.00 89.12 125 SER A CA 1
ATOM 996 C C . SER A 1 125 ? -8.003 -1.523 7.273 1.00 89.12 125 SER A C 1
ATOM 998 O O . SER A 1 125 ? -7.327 -0.495 7.222 1.00 89.12 125 SER A O 1
ATOM 1000 N N . LYS A 1 126 ? -9.222 -1.613 6.729 1.00 88.12 126 LYS A N 1
ATOM 1001 C CA . LYS A 1 126 ? -9.857 -0.532 5.954 1.00 88.12 126 LYS A CA 1
ATOM 1002 C C . LYS A 1 126 ? -9.800 0.829 6.658 1.00 88.12 126 LYS A C 1
ATOM 1004 O O . LYS A 1 126 ? -9.363 1.798 6.051 1.00 88.12 126 LYS A O 1
ATOM 1009 N N . ASP A 1 127 ? -10.129 0.871 7.949 1.00 88.38 127 ASP A N 1
ATOM 1010 C CA . ASP A 1 127 ? -10.124 2.106 8.746 1.00 88.38 127 ASP A CA 1
ATOM 1011 C C . ASP A 1 127 ? -8.755 2.809 8.753 1.00 88.38 127 ASP A C 1
ATOM 1013 O O . ASP A 1 127 ? -8.679 4.035 8.788 1.00 88.38 127 ASP A O 1
ATOM 1017 N N . LEU A 1 128 ? -7.663 2.034 8.724 1.00 87.12 128 LEU A N 1
ATOM 1018 C CA . LEU A 1 128 ? -6.304 2.573 8.687 1.00 87.12 128 LEU A CA 1
ATOM 1019 C C . LEU A 1 128 ? -5.920 3.042 7.284 1.00 87.12 128 LEU A C 1
ATOM 1021 O O . LEU A 1 128 ? -5.261 4.069 7.154 1.00 87.12 128 LEU A O 1
ATOM 1025 N N . VAL A 1 129 ? -6.331 2.319 6.240 1.00 90.75 129 VAL A N 1
ATOM 1026 C CA . VAL A 1 129 ? -6.120 2.760 4.852 1.00 90.75 129 VAL A CA 1
ATOM 1027 C C . VAL A 1 129 ? -6.837 4.084 4.608 1.00 90.75 129 VAL A C 1
ATOM 1029 O O . VAL A 1 129 ? -6.237 5.005 4.063 1.00 90.75 129 VAL A O 1
ATOM 1032 N N . ASP A 1 130 ? -8.078 4.208 5.082 1.00 91.12 130 ASP A N 1
ATOM 1033 C CA . ASP A 1 130 ? -8.848 5.452 5.032 1.00 91.12 130 ASP A CA 1
ATOM 1034 C C . ASP A 1 130 ? -8.149 6.582 5.808 1.00 91.12 130 ASP A C 1
ATOM 1036 O O . ASP A 1 130 ? -8.042 7.704 5.309 1.00 91.12 130 ASP A O 1
ATOM 1040 N N . GLU A 1 131 ? -7.624 6.293 7.006 1.00 90.38 131 GLU A N 1
ATOM 1041 C CA . GLU A 1 131 ? -6.913 7.272 7.842 1.00 90.38 131 GLU A CA 1
ATOM 1042 C C . GLU A 1 131 ? -5.650 7.838 7.169 1.00 90.38 131 GLU A C 1
ATOM 1044 O O . GLU A 1 131 ? -5.362 9.024 7.341 1.00 90.38 131 GLU A O 1
ATOM 1049 N N . PHE A 1 132 ? -4.917 7.014 6.413 1.00 91.56 132 PHE A N 1
ATOM 1050 C CA . PHE A 1 132 ? -3.647 7.372 5.759 1.00 91.56 132 PHE A CA 1
ATOM 1051 C C . PHE A 1 132 ? -3.757 7.555 4.242 1.00 91.56 132 PHE A C 1
ATOM 1053 O O . PHE A 1 132 ? -2.741 7.620 3.548 1.00 91.56 132 PHE A O 1
ATOM 1060 N N . ARG A 1 133 ? -4.977 7.634 3.699 1.00 92.62 133 ARG A N 1
ATOM 1061 C CA . ARG A 1 133 ? -5.222 7.674 2.251 1.00 92.62 133 ARG A CA 1
ATOM 1062 C C . ARG A 1 133 ? -4.452 8.791 1.553 1.00 92.62 133 ARG A C 1
ATOM 1064 O O . ARG A 1 133 ? -3.884 8.570 0.489 1.00 92.62 133 ARG A O 1
ATOM 1071 N N . PHE A 1 134 ? -4.433 9.981 2.148 1.00 91.75 134 PHE A N 1
ATOM 1072 C CA . PHE A 1 134 ? -3.740 11.136 1.581 1.00 91.75 134 PHE A CA 1
ATOM 1073 C C . PHE A 1 134 ? -2.225 10.905 1.510 1.00 91.75 134 PHE A C 1
ATOM 1075 O O . PHE A 1 134 ? -1.628 11.077 0.451 1.00 91.75 134 PHE A O 1
ATOM 1082 N N . GLU A 1 135 ? -1.615 10.451 2.606 1.00 92.25 135 GLU A N 1
ATOM 1083 C CA . GLU A 1 135 ? -0.185 10.145 2.656 1.00 92.25 135 GLU A CA 1
ATOM 1084 C C . GLU A 1 135 ? 0.203 9.015 1.689 1.00 92.25 135 GLU A C 1
ATOM 1086 O O . GLU A 1 135 ? 1.248 9.086 1.045 1.00 92.25 135 GLU A O 1
ATOM 1091 N N . LEU A 1 136 ? -0.639 7.983 1.556 1.00 94.00 136 LEU A N 1
ATOM 1092 C CA . LEU A 1 136 ? -0.421 6.883 0.612 1.00 94.00 136 LEU A CA 1
ATOM 1093 C C . LEU A 1 136 ? -0.427 7.368 -0.842 1.00 94.00 136 LEU A C 1
ATOM 1095 O O . LEU A 1 136 ? 0.432 6.948 -1.618 1.00 94.00 136 LEU A O 1
ATOM 1099 N N . ILE A 1 137 ? -1.352 8.262 -1.201 1.00 94.25 137 ILE A N 1
ATOM 1100 C CA . ILE A 1 137 ? -1.396 8.881 -2.532 1.00 94.25 137 ILE A CA 1
ATOM 1101 C C . ILE A 1 137 ? -0.113 9.681 -2.775 1.00 94.25 137 ILE A C 1
ATOM 1103 O O . ILE A 1 137 ? 0.589 9.406 -3.742 1.00 94.25 137 ILE A O 1
ATOM 1107 N N . GLU A 1 138 ? 0.256 10.587 -1.867 1.00 92.88 138 GLU A N 1
ATOM 1108 C CA . GLU A 1 138 ? 1.428 11.464 -2.028 1.00 92.88 138 GLU A CA 1
ATOM 1109 C C . GLU A 1 138 ? 2.744 10.677 -2.203 1.00 92.88 138 GLU A C 1
ATOM 1111 O O . GLU A 1 138 ? 3.583 10.998 -3.054 1.00 92.88 138 GLU A O 1
ATOM 1116 N N . ILE A 1 139 ? 2.918 9.604 -1.423 1.00 92.88 139 ILE A N 1
ATOM 1117 C CA . ILE A 1 139 ? 4.080 8.711 -1.537 1.00 92.88 139 ILE A CA 1
ATOM 1118 C C . ILE A 1 139 ? 4.074 7.992 -2.877 1.00 92.88 139 ILE A C 1
ATOM 1120 O O . ILE A 1 139 ? 5.124 7.887 -3.514 1.00 92.88 139 ILE A O 1
ATOM 1124 N N . THR A 1 140 ? 2.910 7.506 -3.309 1.00 94.25 140 THR A N 1
ATOM 1125 C CA . THR A 1 140 ? 2.800 6.780 -4.573 1.00 94.25 140 THR A CA 1
ATOM 1126 C C . THR A 1 140 ? 3.101 7.688 -5.752 1.00 94.25 140 THR A C 1
ATOM 1128 O O . THR A 1 140 ? 3.871 7.297 -6.620 1.00 94.25 140 THR A O 1
ATOM 1131 N N . GLU A 1 141 ? 2.586 8.917 -5.764 1.00 93.44 141 GLU A N 1
ATOM 1132 C CA . GLU A 1 141 ? 2.889 9.906 -6.802 1.00 93.44 141 GLU A CA 1
ATOM 1133 C C . GLU A 1 141 ? 4.391 10.219 -6.859 1.00 93.44 141 GLU A C 1
ATOM 1135 O O . GLU A 1 141 ? 5.006 10.210 -7.929 1.00 93.44 141 GLU A O 1
ATOM 1140 N N . THR A 1 142 ? 5.018 10.427 -5.698 1.00 92.38 142 THR A N 1
ATOM 1141 C CA . THR A 1 142 ? 6.462 10.690 -5.603 1.00 92.38 142 THR A CA 1
ATOM 1142 C C . THR A 1 142 ? 7.297 9.505 -6.089 1.00 92.38 142 THR A C 1
ATOM 1144 O O . THR A 1 142 ? 8.297 9.679 -6.801 1.00 92.38 142 THR A O 1
ATOM 1147 N N . LEU A 1 143 ? 6.900 8.290 -5.718 1.00 92.81 143 LEU A N 1
ATOM 1148 C CA . LEU A 1 143 ? 7.575 7.065 -6.121 1.00 92.81 143 LEU A CA 1
ATOM 1149 C C . LEU A 1 143 ? 7.378 6.784 -7.617 1.00 92.81 143 LEU A C 1
ATOM 1151 O O . LEU A 1 143 ? 8.349 6.459 -8.295 1.00 92.81 143 LEU A O 1
ATOM 1155 N N . LEU A 1 144 ? 6.172 6.997 -8.142 1.00 93.31 144 LEU A N 1
ATOM 1156 C CA . LEU A 1 144 ? 5.830 6.830 -9.553 1.00 93.31 144 LEU A CA 1
ATOM 1157 C C . LEU A 1 144 ? 6.671 7.749 -10.437 1.00 93.31 144 LEU A C 1
ATOM 1159 O O . LEU A 1 144 ? 7.295 7.288 -11.394 1.00 93.31 144 LEU A O 1
ATOM 1163 N N . MET A 1 145 ? 6.773 9.031 -10.081 1.00 90.94 145 MET A N 1
ATOM 1164 C CA . MET A 1 145 ? 7.635 9.968 -10.807 1.00 90.94 145 MET A CA 1
ATOM 1165 C C . MET A 1 145 ? 9.112 9.576 -10.709 1.00 90.94 145 MET A C 1
ATOM 1167 O O . MET A 1 145 ? 9.858 9.702 -11.680 1.00 90.94 145 MET A O 1
ATOM 1171 N N . SER A 1 146 ? 9.540 9.041 -9.561 1.00 90.50 146 SER A N 1
ATOM 1172 C CA . SER A 1 146 ? 10.902 8.524 -9.405 1.00 90.50 146 SER A CA 1
ATOM 1173 C C . SER A 1 146 ? 11.167 7.326 -10.324 1.00 90.50 146 SER A C 1
ATOM 1175 O O . SER A 1 146 ? 12.227 7.282 -10.938 1.00 90.50 146 SER A O 1
ATOM 1177 N N . CYS A 1 147 ? 10.218 6.396 -10.471 1.00 90.31 147 CYS A N 1
ATOM 1178 C CA . CYS A 1 147 ? 10.310 5.277 -11.413 1.00 90.31 147 CYS A CA 1
ATOM 1179 C C . CYS A 1 147 ? 10.361 5.766 -12.868 1.00 90.31 147 CYS A C 1
ATOM 1181 O O . CYS A 1 147 ? 11.254 5.364 -13.615 1.00 90.31 147 CYS A O 1
ATOM 1183 N N . CYS A 1 148 ? 9.481 6.695 -13.252 1.00 89.19 148 CYS A N 1
ATOM 1184 C CA . CYS A 1 148 ? 9.426 7.235 -14.614 1.00 89.19 148 CYS A CA 1
ATOM 1185 C C . CYS A 1 148 ? 10.730 7.930 -15.033 1.00 89.19 148 CYS A C 1
ATOM 1187 O O . CYS A 1 148 ? 11.160 7.774 -16.174 1.00 89.19 148 CYS A O 1
ATOM 1189 N N . ASN A 1 149 ? 11.421 8.612 -14.115 1.00 86.75 149 ASN A N 1
ATOM 1190 C CA . ASN A 1 149 ? 12.723 9.223 -14.408 1.00 86.75 149 ASN A CA 1
ATOM 1191 C C . ASN A 1 149 ? 13.764 8.203 -14.898 1.00 86.75 149 ASN A C 1
ATOM 1193 O O . ASN A 1 149 ? 14.560 8.518 -15.784 1.00 86.75 149 ASN A O 1
ATOM 1197 N N . PHE A 1 150 ? 13.753 6.971 -14.377 1.00 84.38 150 PHE A N 1
ATOM 1198 C CA . PHE A 1 150 ? 14.671 5.930 -14.849 1.00 84.38 150 PHE A CA 1
ATOM 1199 C C . PHE A 1 150 ? 14.292 5.401 -16.225 1.00 84.38 150 PHE A C 1
ATOM 1201 O O . PHE A 1 150 ? 15.190 5.112 -17.019 1.00 84.38 150 PHE A O 1
ATOM 1208 N N . VAL A 1 151 ? 12.996 5.349 -16.534 1.00 83.88 151 VAL A N 1
ATOM 1209 C CA . VAL A 1 151 ? 12.493 4.994 -17.867 1.00 83.88 151 VAL A CA 1
ATOM 1210 C C . VAL A 1 151 ? 12.922 6.039 -18.905 1.00 83.88 151 VAL A C 1
ATOM 1212 O O . VAL A 1 151 ? 13.454 5.682 -19.950 1.00 83.88 151 VAL A O 1
ATOM 1215 N N . ILE A 1 152 ? 12.790 7.332 -18.595 1.00 75.19 152 ILE A N 1
ATOM 1216 C CA . ILE A 1 152 ? 13.210 8.428 -19.489 1.00 75.19 152 ILE A CA 1
ATOM 1217 C C . ILE A 1 152 ? 14.737 8.426 -19.674 1.00 75.19 152 ILE A C 1
ATOM 1219 O O . ILE A 1 152 ? 15.249 8.540 -20.787 1.00 75.19 152 ILE A O 1
ATOM 1223 N N . SER A 1 153 ? 15.496 8.242 -18.585 1.00 66.06 153 SER A N 1
ATOM 1224 C CA . SER A 1 153 ? 16.967 8.279 -18.621 1.00 66.06 153 SER A CA 1
ATOM 1225 C C . SER A 1 153 ? 17.611 7.148 -19.433 1.00 66.06 153 SER A C 1
ATOM 1227 O O . SER A 1 153 ? 18.769 7.263 -19.831 1.00 66.06 153 SER A O 1
ATOM 1229 N N . SER A 1 154 ? 16.881 6.061 -19.702 1.00 61.25 154 SER A N 1
ATOM 1230 C CA . SER A 1 154 ? 17.392 4.870 -20.395 1.00 61.25 154 SER A CA 1
ATOM 1231 C C . SER A 1 154 ? 17.328 4.967 -21.930 1.00 61.25 154 SER A C 1
ATOM 1233 O O . SER A 1 154 ? 17.337 3.948 -22.613 1.00 61.25 154 SER A O 1
ATOM 1235 N N . ALA A 1 155 ? 17.402 6.198 -22.460 1.00 54.62 155 ALA A N 1
ATOM 1236 C CA . ALA A 1 155 ? 17.450 6.561 -23.884 1.00 54.62 155 ALA A CA 1
ATOM 1237 C C . ALA A 1 155 ? 16.107 6.499 -24.637 1.00 54.62 155 ALA A C 1
ATOM 1239 O O . ALA A 1 155 ? 16.083 6.323 -25.857 1.00 54.62 155 ALA A O 1
ATOM 1240 N N . PHE A 1 156 ? 14.995 6.697 -23.926 1.00 61.69 156 PHE A N 1
ATOM 1241 C CA . PHE A 1 156 ? 13.657 6.741 -24.510 1.00 61.69 156 PHE A CA 1
ATOM 1242 C C . PHE A 1 156 ? 13.075 8.156 -24.408 1.00 61.69 156 PHE A C 1
ATOM 1244 O O . PHE A 1 156 ? 13.047 8.743 -23.329 1.00 61.69 156 PHE A O 1
ATOM 1251 N N . ASP A 1 157 ? 12.619 8.703 -25.537 1.00 61.34 157 ASP A N 1
ATOM 1252 C CA . ASP A 1 157 ? 12.065 10.061 -25.644 1.00 61.34 157 ASP A CA 1
ATOM 1253 C C . ASP A 1 157 ? 10.611 10.087 -25.131 1.00 61.34 157 ASP A C 1
ATOM 1255 O O . ASP A 1 157 ? 9.643 10.137 -25.890 1.00 61.34 157 ASP A O 1
ATOM 1259 N N . LEU A 1 158 ? 10.461 9.914 -23.816 1.00 68.38 158 LEU A N 1
ATOM 1260 C CA . LEU A 1 158 ? 9.190 9.918 -23.092 1.00 68.38 158 LEU A CA 1
ATOM 1261 C C . LEU A 1 158 ? 8.967 11.287 -22.442 1.00 68.38 158 LEU A C 1
ATOM 1263 O O . LEU A 1 158 ? 9.773 11.725 -21.622 1.00 68.38 158 LEU A O 1
ATOM 1267 N N . ASP A 1 159 ? 7.838 11.928 -22.748 1.00 70.62 159 ASP A N 1
ATOM 1268 C CA . ASP A 1 159 ? 7.420 13.180 -22.104 1.00 70.62 159 ASP A CA 1
ATOM 1269 C C . ASP A 1 159 ? 6.476 12.892 -20.925 1.00 70.62 159 ASP A C 1
ATOM 1271 O O . ASP A 1 159 ? 5.265 13.079 -21.021 1.00 70.62 159 ASP A O 1
ATOM 1275 N N . ILE A 1 160 ? 7.023 12.372 -19.820 1.00 78.56 160 ILE A N 1
ATOM 1276 C CA . ILE A 1 160 ? 6.289 12.207 -18.553 1.00 78.56 160 ILE A CA 1
ATOM 1277 C C . ILE A 1 160 ? 6.764 13.298 -17.594 1.00 78.56 160 ILE A C 1
ATOM 1279 O O . ILE A 1 160 ? 7.873 13.223 -17.059 1.00 78.56 160 ILE A O 1
ATOM 1283 N N . LYS A 1 161 ? 5.932 14.319 -17.373 1.00 78.62 161 LYS A N 1
ATOM 1284 C CA . LYS A 1 161 ? 6.232 15.443 -16.470 1.00 78.62 161 LYS A CA 1
ATOM 1285 C C . LYS A 1 161 ? 5.431 15.365 -15.177 1.00 78.62 161 LYS A C 1
ATOM 1287 O O . LYS A 1 161 ? 5.914 15.792 -14.129 1.00 78.62 161 LYS A O 1
ATOM 1292 N N . GLU A 1 162 ? 4.231 14.806 -15.247 1.00 84.06 162 GLU A N 1
ATOM 1293 C CA . GLU A 1 162 ? 3.299 14.647 -14.137 1.00 84.06 162 GLU A CA 1
ATOM 1294 C C . GLU A 1 162 ? 2.703 13.232 -14.114 1.00 84.06 162 GLU A C 1
ATOM 1296 O O . GLU A 1 162 ? 2.738 12.497 -15.100 1.00 84.06 162 GLU A O 1
ATOM 1301 N N . THR A 1 163 ? 2.100 12.850 -12.987 1.00 81.75 163 THR A N 1
ATOM 1302 C CA . THR A 1 163 ? 1.499 11.518 -12.787 1.00 81.75 163 THR A CA 1
ATOM 1303 C C . THR A 1 163 ? 0.410 11.201 -13.811 1.00 81.75 163 THR A C 1
ATOM 1305 O O . THR A 1 163 ? 0.326 10.080 -14.299 1.00 81.75 163 THR A O 1
ATOM 1308 N N . LYS A 1 164 ? -0.368 12.204 -14.228 1.00 83.94 164 LYS A N 1
ATOM 1309 C CA . LYS A 1 164 ? -1.389 12.071 -15.282 1.00 83.94 164 LYS A CA 1
ATOM 1310 C C . LYS A 1 164 ? -0.817 11.660 -16.648 1.00 83.94 164 LYS A C 1
ATOM 1312 O O . LYS A 1 164 ? -1.526 11.045 -17.444 1.00 83.94 164 LYS A O 1
ATOM 1317 N N . ASP A 1 165 ? 0.449 11.979 -16.921 1.00 85.06 165 ASP A N 1
ATOM 1318 C CA . ASP A 1 165 ? 1.092 11.678 -18.204 1.00 85.06 165 ASP A CA 1
ATOM 1319 C C . ASP A 1 165 ? 1.470 10.193 -18.302 1.00 85.06 165 ASP A C 1
ATOM 1321 O O . ASP A 1 165 ? 1.623 9.659 -19.402 1.00 85.06 165 ASP A O 1
ATOM 1325 N N . VAL A 1 166 ? 1.579 9.499 -17.163 1.00 86.81 166 VAL A N 1
ATOM 1326 C CA . VAL A 1 166 ? 1.885 8.062 -17.097 1.00 86.81 166 VAL A CA 1
ATOM 1327 C C . VAL A 1 166 ? 0.816 7.259 -17.826 1.00 86.81 166 VAL A C 1
ATOM 1329 O O . VAL A 1 166 ? 1.145 6.462 -18.704 1.00 86.81 166 VAL A O 1
ATOM 1332 N N . ARG A 1 167 ? -0.464 7.533 -17.549 1.00 85.88 167 ARG A N 1
ATOM 1333 C CA . ARG A 1 167 ? -1.581 6.819 -18.180 1.00 85.88 167 ARG A CA 1
ATOM 1334 C C . ARG A 1 167 ? -1.642 7.056 -19.690 1.00 85.88 167 ARG A C 1
ATOM 1336 O O . ARG A 1 167 ? -1.956 6.141 -20.446 1.00 85.88 167 ARG A O 1
ATOM 1343 N N . ILE A 1 168 ? -1.285 8.259 -20.145 1.00 87.19 168 ILE A N 1
ATOM 1344 C CA . ILE A 1 168 ? -1.194 8.591 -21.578 1.00 87.19 168 ILE A CA 1
ATOM 1345 C C . ILE A 1 168 ? -0.105 7.747 -22.255 1.00 87.19 168 ILE A C 1
ATOM 1347 O O . ILE A 1 168 ? -0.280 7.281 -23.380 1.00 87.19 168 ILE A O 1
ATOM 1351 N N . ASN A 1 169 ? 0.997 7.497 -21.547 1.00 88.62 169 ASN A N 1
ATOM 1352 C CA . ASN A 1 169 ? 2.131 6.713 -22.028 1.00 88.62 169 ASN A CA 1
ATOM 1353 C C . ASN A 1 169 ? 2.038 5.211 -21.684 1.00 88.62 169 ASN A C 1
ATOM 1355 O O . ASN A 1 169 ? 2.991 4.471 -21.932 1.00 88.62 169 ASN A O 1
ATOM 1359 N N . MET A 1 170 ? 0.895 4.727 -21.180 1.00 90.12 170 MET A N 1
ATOM 1360 C CA . MET A 1 170 ? 0.713 3.343 -20.713 1.00 90.12 170 MET A CA 1
ATOM 1361 C C . MET A 1 170 ? 1.077 2.296 -21.776 1.00 90.12 170 MET A C 1
ATOM 1363 O O . MET A 1 170 ? 1.805 1.346 -21.500 1.00 90.12 170 MET A O 1
ATOM 1367 N N . ALA A 1 171 ? 0.651 2.501 -23.027 1.00 90.31 171 ALA A N 1
ATOM 1368 C CA . ALA A 1 171 ? 0.970 1.586 -24.128 1.00 90.31 171 ALA A CA 1
ATOM 1369 C C . ALA A 1 171 ? 2.485 1.454 -24.373 1.00 90.31 171 ALA A C 1
ATOM 1371 O O . ALA A 1 171 ? 2.968 0.403 -24.795 1.00 90.31 171 ALA A O 1
ATOM 1372 N N . TYR A 1 172 ? 3.241 2.519 -24.104 1.00 88.31 172 TYR A N 1
ATOM 1373 C CA . TYR A 1 172 ? 4.690 2.517 -24.233 1.00 88.31 172 TYR A CA 1
ATOM 1374 C C . TYR A 1 172 ? 5.367 1.829 -23.046 1.00 88.31 172 TYR A C 1
ATOM 1376 O O . TYR A 1 172 ? 6.297 1.050 -23.244 1.00 88.31 172 TYR A O 1
ATOM 1384 N N . LEU A 1 173 ? 4.878 2.061 -21.825 1.00 91.06 173 LEU A N 1
ATOM 1385 C CA . LEU A 1 173 ? 5.359 1.359 -20.631 1.00 91.06 173 LEU A CA 1
ATOM 1386 C C . LEU A 1 173 ? 5.159 -0.157 -20.760 1.00 91.06 173 LEU A C 1
ATOM 1388 O O . LEU A 1 173 ? 6.089 -0.921 -20.506 1.00 91.06 173 LEU A O 1
ATOM 1392 N N . GLU A 1 174 ? 3.999 -0.594 -21.251 1.00 93.25 174 GLU A N 1
ATOM 1393 C CA . GLU A 1 174 ? 3.733 -2.013 -21.521 1.00 93.25 174 GLU A CA 1
ATOM 1394 C C . GLU A 1 174 ? 4.657 -2.585 -22.600 1.00 93.25 174 GLU A C 1
ATOM 1396 O O . GLU A 1 174 ? 5.132 -3.717 -22.488 1.00 93.25 174 GLU A O 1
ATOM 1401 N N . LYS A 1 175 ? 4.985 -1.792 -23.627 1.00 91.88 175 LYS A N 1
ATOM 1402 C CA . LYS A 1 175 ? 5.981 -2.190 -24.625 1.00 91.88 175 LYS A CA 1
ATOM 1403 C C . LYS A 1 175 ? 7.357 -2.394 -23.986 1.00 91.88 175 LYS A C 1
ATOM 1405 O O . LYS A 1 175 ? 7.969 -3.424 -24.229 1.00 91.88 175 LYS A O 1
ATOM 1410 N N . LEU A 1 176 ? 7.834 -1.464 -23.158 1.00 90.25 176 LEU A N 1
ATOM 1411 C CA . LEU A 1 176 ? 9.140 -1.588 -22.498 1.00 90.25 176 LEU A CA 1
ATOM 1412 C C . LEU A 1 176 ? 9.205 -2.785 -21.546 1.00 90.25 176 LEU A C 1
ATOM 1414 O O . LEU A 1 176 ? 10.198 -3.513 -21.526 1.00 90.25 176 LEU A O 1
ATOM 1418 N N . LYS A 1 177 ? 8.137 -3.010 -20.776 1.00 92.62 177 LYS A N 1
ATOM 1419 C CA . LYS A 1 177 ? 7.982 -4.204 -19.939 1.00 92.62 177 LYS A CA 1
ATOM 1420 C C . LYS A 1 177 ? 8.075 -5.472 -20.789 1.00 92.62 177 LYS A C 1
ATOM 1422 O O . LYS A 1 177 ? 8.823 -6.388 -20.453 1.00 92.62 177 LYS A O 1
ATOM 1427 N N . LYS A 1 178 ? 7.370 -5.515 -21.922 1.00 92.38 178 LYS A N 1
ATOM 1428 C CA . LYS A 1 178 ? 7.434 -6.640 -22.859 1.00 92.38 178 LYS A CA 1
ATOM 1429 C C . LYS A 1 178 ? 8.834 -6.830 -23.448 1.00 92.38 178 LYS A C 1
ATOM 1431 O O . LYS A 1 178 ? 9.333 -7.948 -23.422 1.00 92.38 178 LYS A O 1
ATOM 1436 N N . ASP A 1 179 ? 9.483 -5.762 -23.906 1.00 89.62 179 ASP A N 1
ATOM 1437 C CA . ASP A 1 179 ? 10.839 -5.805 -24.466 1.00 89.62 179 ASP A CA 1
ATOM 1438 C C . ASP A 1 179 ? 11.843 -6.387 -23.444 1.00 89.62 179 ASP A C 1
ATOM 1440 O O . ASP A 1 179 ? 12.741 -7.148 -23.809 1.00 89.62 179 ASP A O 1
ATOM 1444 N N . HIS A 1 180 ? 11.664 -6.101 -22.147 1.00 88.88 180 HIS A N 1
ATOM 1445 C CA . HIS A 1 180 ? 12.422 -6.748 -21.070 1.00 88.88 180 HIS A CA 1
ATOM 1446 C C . HIS A 1 180 ? 12.127 -8.249 -20.929 1.00 88.88 180 HIS A C 1
ATOM 1448 O O . HIS A 1 180 ? 13.057 -9.035 -20.740 1.00 88.88 180 HIS A O 1
ATOM 1454 N N . HIS A 1 181 ? 10.860 -8.660 -20.984 1.00 88.81 181 HIS A N 1
ATOM 1455 C CA . HIS A 1 181 ? 10.487 -10.072 -20.850 1.00 88.81 181 HIS A CA 1
ATOM 1456 C C . HIS A 1 181 ? 10.883 -10.921 -22.060 1.00 88.81 181 HIS A C 1
ATOM 1458 O O . HIS A 1 181 ? 11.197 -12.100 -21.892 1.00 88.81 181 HIS A O 1
ATOM 1464 N N . ASP A 1 182 ? 10.899 -10.328 -23.252 1.00 91.69 182 ASP A N 1
ATOM 1465 C CA . ASP A 1 182 ? 11.279 -10.998 -24.496 1.00 91.69 182 ASP A CA 1
ATOM 1466 C C . ASP A 1 182 ? 12.808 -11.216 -24.595 1.00 91.69 182 ASP A C 1
ATOM 1468 O O . ASP A 1 182 ? 13.261 -12.081 -25.351 1.00 91.69 182 ASP A O 1
ATOM 1472 N N . LEU A 1 183 ? 13.616 -10.489 -23.806 1.00 88.38 183 LEU A N 1
ATOM 1473 C CA . LEU A 1 183 ? 15.065 -10.701 -23.701 1.00 88.38 183 LEU A CA 1
ATOM 1474 C C . LEU A 1 183 ? 15.390 -12.039 -23.031 1.00 88.38 183 LEU A C 1
ATOM 1476 O O . LEU A 1 183 ? 14.994 -12.310 -21.890 1.00 88.38 183 LEU A O 1
ATOM 1480 N N . LYS A 1 184 ? 16.232 -12.846 -23.684 1.00 88.56 184 LYS A N 1
ATOM 1481 C CA . LYS A 1 184 ? 16.760 -14.066 -23.062 1.00 88.56 184 LYS A CA 1
ATOM 1482 C C . LYS A 1 184 ? 17.667 -13.705 -21.896 1.00 88.56 184 LYS A C 1
ATOM 1484 O O . LYS A 1 184 ? 18.388 -12.710 -21.928 1.00 88.56 184 LYS A O 1
ATOM 1489 N N . GLU A 1 185 ? 17.731 -14.583 -20.902 1.00 84.12 185 GLU A N 1
ATOM 1490 C CA . GLU A 1 185 ? 18.563 -14.368 -19.712 1.00 84.12 185 GLU A CA 1
ATOM 1491 C C . GLU A 1 185 ? 20.042 -14.109 -20.049 1.00 84.12 185 GLU A C 1
ATOM 1493 O O . GLU A 1 185 ? 20.687 -13.261 -19.437 1.00 84.12 185 GLU A O 1
ATOM 1498 N N . SER A 1 186 ? 20.558 -14.774 -21.088 1.00 84.25 186 SER A N 1
ATOM 1499 C CA . SER A 1 186 ? 21.918 -14.578 -21.605 1.00 84.25 186 SER A CA 1
ATOM 1500 C C . SER A 1 186 ? 22.162 -13.196 -22.225 1.00 84.25 186 SER A C 1
ATOM 1502 O O . SER A 1 186 ? 23.307 -12.768 -22.313 1.00 84.25 186 SER A O 1
ATOM 1504 N N . GLU A 1 187 ? 21.112 -12.509 -22.678 1.00 83.81 187 GLU A N 1
ATOM 1505 C CA . GLU A 1 187 ? 21.181 -11.222 -23.386 1.00 83.81 187 GLU A CA 1
ATOM 1506 C C . GLU A 1 187 ? 20.986 -10.027 -22.443 1.00 83.81 187 GLU A C 1
ATOM 1508 O O . GLU A 1 187 ? 21.410 -8.914 -22.765 1.00 83.81 187 GLU A O 1
ATOM 1513 N N . LYS A 1 188 ? 20.391 -10.248 -21.261 1.00 83.38 188 LYS A N 1
ATOM 1514 C CA . LYS A 1 188 ? 20.101 -9.202 -20.265 1.00 83.38 188 LYS A CA 1
ATOM 1515 C C . LYS A 1 188 ? 21.357 -8.476 -19.782 1.00 83.38 188 LYS A C 1
ATOM 1517 O O . LYS A 1 188 ? 21.340 -7.256 -19.647 1.00 83.38 188 LYS A O 1
ATOM 1522 N N . ALA A 1 189 ? 22.465 -9.197 -19.591 1.00 81.06 189 ALA A N 1
ATOM 1523 C CA . ALA A 1 189 ? 23.741 -8.604 -19.176 1.00 81.06 189 ALA A CA 1
ATOM 1524 C C . ALA A 1 189 ? 24.329 -7.643 -20.228 1.00 81.06 189 ALA A C 1
ATOM 1526 O O . ALA A 1 189 ? 25.035 -6.699 -19.881 1.00 81.06 189 ALA A O 1
ATOM 1527 N N . SER A 1 190 ? 24.023 -7.868 -21.509 1.00 83.25 190 SER A N 1
ATOM 1528 C CA . SER A 1 190 ? 24.482 -7.032 -22.623 1.00 83.25 190 SER A CA 1
ATOM 1529 C C . SER A 1 190 ? 23.569 -5.833 -22.893 1.00 83.25 190 SER A C 1
ATOM 1531 O O . SER A 1 190 ? 23.991 -4.903 -23.576 1.00 83.25 190 SER A O 1
ATOM 1533 N N . HIS A 1 191 ? 22.352 -5.819 -22.338 1.00 83.94 191 HIS A N 1
ATOM 1534 C CA . HIS A 1 191 ? 21.357 -4.761 -22.548 1.00 83.94 191 HIS A CA 1
ATOM 1535 C C . HIS A 1 191 ? 20.819 -4.183 -21.224 1.00 83.94 191 HIS A C 1
ATOM 1537 O O . HIS A 1 191 ? 19.604 -4.158 -21.005 1.00 83.94 191 HIS A O 1
ATOM 1543 N N . PRO A 1 192 ? 21.688 -3.663 -20.333 1.00 81.62 192 PRO A N 1
ATOM 1544 C CA . PRO A 1 192 ? 21.272 -3.173 -19.016 1.00 81.62 192 PRO A CA 1
ATOM 1545 C C . PRO A 1 192 ? 20.287 -1.995 -19.089 1.00 81.62 192 PRO A C 1
ATOM 1547 O O . PRO A 1 192 ? 19.464 -1.832 -18.193 1.00 81.62 192 PRO A O 1
ATOM 1550 N N . GLY A 1 193 ? 20.328 -1.194 -20.161 1.00 82.31 193 GLY A N 1
AT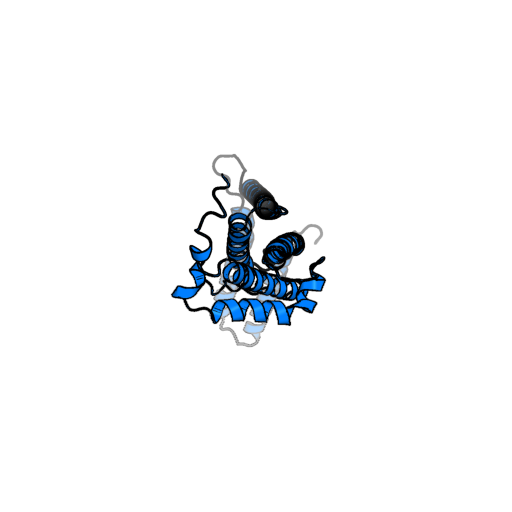OM 1551 C CA . GLY A 1 193 ? 19.370 -0.108 -20.394 1.00 82.31 193 GLY A CA 1
ATOM 1552 C C . GLY A 1 193 ? 17.940 -0.612 -20.604 1.00 82.31 193 GLY A C 1
ATOM 1553 O O . GLY A 1 193 ? 17.032 -0.128 -19.938 1.00 82.31 193 GLY A O 1
ATOM 1554 N N . ILE A 1 194 ? 17.755 -1.631 -21.455 1.00 84.25 194 ILE A N 1
ATOM 1555 C CA . ILE A 1 194 ? 16.439 -2.239 -21.725 1.00 84.25 194 ILE A CA 1
ATOM 1556 C C . ILE A 1 194 ? 15.915 -2.943 -20.471 1.00 84.25 194 ILE A C 1
ATOM 1558 O O . ILE A 1 194 ? 14.743 -2.812 -20.131 1.00 84.25 194 ILE A O 1
ATOM 1562 N N . VAL A 1 195 ? 16.795 -3.640 -19.743 1.00 86.69 195 VAL A N 1
ATOM 1563 C CA . VAL A 1 195 ? 16.433 -4.291 -18.478 1.00 86.69 195 VAL A CA 1
ATOM 1564 C C . VAL A 1 195 ? 15.954 -3.268 -17.452 1.00 86.69 195 VAL A C 1
ATOM 1566 O O . VAL A 1 195 ? 14.865 -3.424 -16.912 1.00 86.69 195 VAL A O 1
ATOM 1569 N N . ASN A 1 196 ? 16.723 -2.202 -17.217 1.00 86.19 196 ASN A N 1
ATOM 1570 C CA . ASN A 1 196 ? 16.329 -1.155 -16.278 1.00 86.19 196 ASN A CA 1
ATOM 1571 C C . ASN A 1 196 ? 15.014 -0.488 -16.702 1.00 86.19 196 ASN A C 1
ATOM 1573 O O . ASN A 1 196 ? 14.122 -0.343 -15.870 1.00 86.19 196 ASN A O 1
ATOM 1577 N N . ALA A 1 197 ? 14.881 -0.121 -17.978 1.00 87.75 197 ALA A N 1
ATOM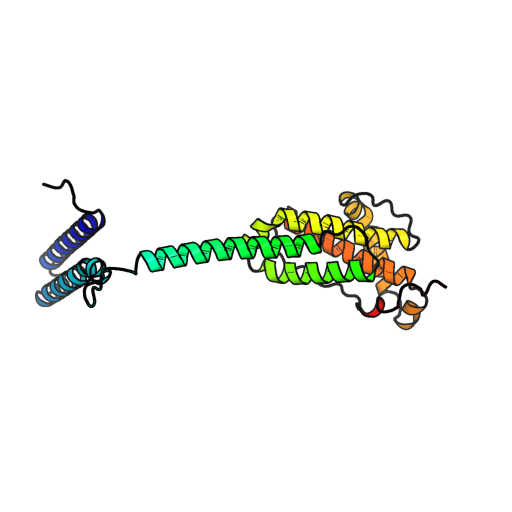 1578 C CA . ALA A 1 197 ? 13.688 0.534 -18.503 1.00 87.75 197 ALA A CA 1
ATOM 1579 C C . ALA A 1 197 ? 12.434 -0.326 -18.334 1.00 87.75 197 ALA A C 1
ATOM 1581 O O . ALA A 1 197 ? 11.434 0.166 -17.820 1.00 87.75 197 ALA A O 1
ATOM 1582 N N . GLY A 1 198 ? 12.488 -1.606 -18.713 1.00 90.25 198 GLY A N 1
ATOM 1583 C CA . GLY A 1 198 ? 11.340 -2.505 -18.607 1.00 90.25 198 GLY A CA 1
ATOM 1584 C C . GLY A 1 198 ? 10.950 -2.810 -17.164 1.00 90.25 198 GLY A C 1
ATOM 1585 O O . GLY A 1 198 ? 9.768 -2.774 -16.835 1.00 90.25 198 GLY A O 1
ATOM 1586 N N . CYS A 1 199 ? 11.929 -3.003 -16.277 1.00 90.94 199 CYS A N 1
ATOM 1587 C CA . CYS A 1 199 ? 11.666 -3.156 -14.849 1.00 90.94 199 CYS A CA 1
ATOM 1588 C C . CYS A 1 199 ? 11.001 -1.899 -14.262 1.00 90.94 199 CYS A C 1
ATOM 1590 O O . CYS A 1 199 ? 9.961 -2.005 -13.621 1.00 90.94 199 CYS A O 1
ATOM 1592 N N . PHE A 1 200 ? 11.551 -0.700 -14.492 1.00 91.56 200 PHE A N 1
ATOM 1593 C CA . PHE A 1 200 ? 10.947 0.539 -13.983 1.00 91.56 200 PHE A CA 1
ATOM 1594 C C . PHE A 1 200 ? 9.606 0.866 -14.646 1.00 91.56 200 PHE A C 1
ATOM 1596 O O . PHE A 1 200 ? 8.748 1.440 -13.981 1.00 91.56 200 PHE A O 1
ATOM 1603 N N . ALA A 1 201 ? 9.391 0.459 -15.899 1.00 92.38 201 ALA A N 1
ATOM 1604 C CA . ALA A 1 201 ? 8.089 0.546 -16.547 1.00 92.38 201 ALA A CA 1
ATOM 1605 C C . ALA A 1 201 ? 7.059 -0.346 -15.842 1.00 92.38 201 ALA A C 1
ATOM 1607 O O . ALA A 1 201 ? 5.970 0.129 -15.534 1.00 92.38 201 ALA A O 1
ATOM 1608 N N . GLU A 1 202 ? 7.411 -1.591 -15.504 1.00 94.44 202 GLU A N 1
ATOM 1609 C CA . GLU A 1 202 ? 6.538 -2.475 -14.721 1.00 94.44 202 GLU A CA 1
ATOM 1610 C C . GLU A 1 202 ? 6.206 -1.881 -13.344 1.00 94.44 202 GLU A C 1
ATOM 1612 O O . GLU A 1 202 ? 5.043 -1.884 -12.945 1.00 94.44 202 GLU A O 1
ATOM 1617 N N . LEU A 1 203 ? 7.192 -1.307 -12.644 1.00 94.19 203 LEU A N 1
ATOM 1618 C CA . LEU A 1 203 ? 6.949 -0.619 -11.369 1.00 94.19 203 LEU A CA 1
ATOM 1619 C C . LEU A 1 203 ? 5.984 0.564 -11.533 1.00 94.19 203 LEU A C 1
ATOM 1621 O O . LEU A 1 203 ? 5.073 0.719 -10.724 1.00 94.19 203 LEU A O 1
ATOM 1625 N N . SER A 1 204 ? 6.165 1.380 -12.575 1.00 94.12 204 SER A N 1
ATOM 1626 C CA . SER A 1 204 ? 5.286 2.519 -12.857 1.00 94.12 204 SER A CA 1
ATOM 1627 C C . SER A 1 204 ? 3.847 2.088 -13.140 1.00 94.12 204 SER A C 1
ATOM 1629 O O . SER A 1 204 ? 2.929 2.718 -12.625 1.00 94.12 204 SER A O 1
ATOM 1631 N N . ILE A 1 205 ? 3.646 1.004 -13.898 1.00 94.81 205 ILE A N 1
ATOM 1632 C CA . ILE A 1 205 ? 2.311 0.448 -14.182 1.00 94.81 205 ILE A CA 1
ATOM 1633 C C . ILE A 1 205 ? 1.621 0.037 -12.875 1.00 94.81 205 ILE A C 1
ATOM 1635 O O . ILE A 1 205 ? 0.500 0.455 -12.608 1.00 94.81 205 ILE A O 1
ATOM 1639 N N . ILE A 1 206 ? 2.323 -0.704 -12.011 1.00 96.06 206 ILE A N 1
ATOM 1640 C CA . ILE A 1 206 ? 1.778 -1.168 -10.726 1.00 96.06 206 ILE A CA 1
ATOM 1641 C C . ILE A 1 206 ? 1.365 0.008 -9.821 1.00 96.06 206 ILE A C 1
ATOM 1643 O O . ILE A 1 206 ? 0.330 -0.052 -9.156 1.00 96.06 206 ILE A O 1
ATOM 1647 N N . LEU A 1 207 ? 2.169 1.075 -9.770 1.00 95.56 207 LEU A N 1
ATOM 1648 C CA . LEU A 1 207 ? 1.865 2.258 -8.953 1.00 95.56 207 LEU A CA 1
ATOM 1649 C C . LEU A 1 207 ? 0.709 3.088 -9.527 1.00 95.56 207 LEU A C 1
ATOM 1651 O O . LEU A 1 207 ? -0.069 3.648 -8.758 1.00 95.56 207 LEU A O 1
ATOM 1655 N N . ASP A 1 208 ? 0.589 3.175 -10.851 1.00 95.00 208 ASP A N 1
ATOM 1656 C CA . ASP A 1 208 ? -0.526 3.857 -11.519 1.00 95.00 208 ASP A CA 1
ATOM 1657 C C . ASP A 1 208 ? -1.855 3.117 -11.288 1.00 95.00 208 ASP A C 1
ATOM 1659 O O . ASP A 1 208 ? -2.853 3.739 -10.919 1.00 95.00 208 ASP A O 1
ATOM 1663 N N . ASP A 1 209 ? -1.853 1.783 -11.373 1.00 94.62 209 ASP A N 1
ATOM 1664 C CA . ASP A 1 209 ? -3.018 0.956 -11.032 1.00 94.62 209 ASP A CA 1
ATOM 1665 C C . ASP A 1 209 ? -3.397 1.094 -9.548 1.00 94.62 209 ASP A C 1
ATOM 1667 O O . ASP A 1 209 ? -4.573 1.213 -9.200 1.00 94.62 209 ASP A O 1
ATOM 1671 N N . PHE A 1 210 ? -2.408 1.142 -8.647 1.00 95.56 210 PHE A N 1
ATOM 1672 C CA . PHE A 1 210 ? -2.662 1.445 -7.236 1.00 95.56 210 PHE A CA 1
ATOM 1673 C C . PHE A 1 210 ? -3.339 2.808 -7.056 1.00 95.56 210 PHE A C 1
ATOM 1675 O O . PHE A 1 210 ? -4.305 2.912 -6.294 1.00 95.56 210 PHE A O 1
ATOM 1682 N N . LEU A 1 211 ? -2.835 3.852 -7.727 1.00 94.81 211 LEU A N 1
ATOM 1683 C CA . LEU A 1 211 ? -3.389 5.204 -7.641 1.00 94.81 211 LEU A CA 1
ATOM 1684 C C . LEU A 1 211 ? -4.835 5.241 -8.128 1.00 94.81 211 LEU A C 1
ATOM 1686 O O . LEU A 1 211 ? -5.667 5.911 -7.519 1.00 94.81 211 LEU A O 1
ATOM 1690 N N . GLU A 1 212 ? -5.157 4.518 -9.193 1.00 93.75 212 GLU A N 1
ATOM 1691 C CA . GLU A 1 212 ? -6.529 4.393 -9.679 1.00 93.75 212 GLU A CA 1
ATOM 1692 C C . GLU A 1 212 ? -7.433 3.717 -8.642 1.00 93.75 212 GLU A C 1
ATOM 1694 O O . GLU A 1 212 ? -8.459 4.285 -8.256 1.00 93.75 212 GLU A O 1
ATOM 1699 N N . ASN A 1 213 ? -7.009 2.572 -8.102 1.00 94.00 213 ASN A N 1
ATOM 1700 C CA . ASN A 1 213 ? -7.772 1.826 -7.101 1.00 94.00 213 ASN A CA 1
ATOM 1701 C C . ASN A 1 213 ? -8.044 2.669 -5.845 1.00 94.00 213 ASN A C 1
ATOM 1703 O O . ASN A 1 213 ? -9.195 2.835 -5.433 1.00 94.00 213 ASN A O 1
ATOM 1707 N N . ILE A 1 214 ? -7.013 3.290 -5.262 1.00 93.56 214 ILE A N 1
ATOM 1708 C CA . ILE A 1 214 ? -7.171 4.100 -4.044 1.00 93.56 214 ILE A CA 1
ATOM 1709 C C . ILE A 1 214 ? -8.001 5.373 -4.293 1.00 93.56 214 ILE A C 1
ATOM 1711 O O . ILE A 1 214 ? -8.730 5.835 -3.402 1.00 93.56 214 ILE A O 1
ATOM 1715 N N . ASN A 1 215 ? -7.942 5.936 -5.505 1.00 92.06 215 ASN A N 1
ATOM 1716 C CA . ASN A 1 215 ? -8.780 7.066 -5.898 1.00 92.06 215 ASN A CA 1
ATOM 1717 C C . ASN A 1 215 ? -10.253 6.669 -6.035 1.00 92.06 215 ASN A C 1
ATOM 1719 O O . ASN A 1 215 ? -11.114 7.429 -5.587 1.00 92.06 215 ASN A O 1
ATOM 1723 N N . ASN A 1 216 ? -10.525 5.459 -6.522 1.00 92.88 216 ASN A N 1
ATOM 1724 C CA . ASN A 1 216 ? -11.866 4.876 -6.618 1.00 92.88 216 ASN A CA 1
ATOM 1725 C C . ASN A 1 216 ? -12.405 4.342 -5.276 1.00 92.88 216 ASN A C 1
ATOM 1727 O O . ASN A 1 216 ? -13.574 3.973 -5.180 1.00 92.88 216 ASN A O 1
ATOM 1731 N N . GLY A 1 217 ? -11.584 4.336 -4.219 1.00 90.38 217 GLY A N 1
ATOM 1732 C CA . GLY A 1 217 ? -11.952 3.792 -2.906 1.00 90.38 217 GLY A CA 1
ATOM 1733 C C . GLY A 1 217 ? -11.888 2.262 -2.844 1.00 90.38 217 GLY A C 1
ATOM 1734 O O . GLY A 1 217 ? -12.497 1.649 -1.964 1.00 90.38 217 GLY A O 1
ATOM 1735 N N . GLU A 1 218 ? -11.161 1.649 -3.776 1.00 91.69 218 GLU A N 1
ATOM 1736 C CA . GLU A 1 218 ? -10.907 0.217 -3.844 1.00 91.69 218 GLU A CA 1
ATOM 1737 C C . GLU A 1 218 ? -9.583 -0.106 -3.144 1.00 91.69 218 GLU A C 1
ATOM 1739 O O . GLU A 1 218 ? -8.509 0.348 -3.535 1.00 91.69 218 GLU A O 1
ATOM 1744 N N . TYR A 1 219 ? -9.660 -0.890 -2.067 1.00 92.12 219 TYR A N 1
ATOM 1745 C CA . TYR A 1 219 ? -8.502 -1.272 -1.258 1.00 92.12 219 TYR A CA 1
ATOM 1746 C C . TYR A 1 219 ? -8.185 -2.740 -1.502 1.00 92.12 219 TYR A C 1
ATOM 1748 O O . TYR A 1 219 ? -8.718 -3.629 -0.837 1.00 92.12 219 TYR A O 1
ATOM 1756 N N . VAL A 1 220 ? -7.346 -2.980 -2.507 1.00 92.12 220 VAL A N 1
ATOM 1757 C CA . VAL A 1 220 ? -6.932 -4.314 -2.949 1.00 92.12 220 VAL A CA 1
ATOM 1758 C C . VAL A 1 220 ? -5.421 -4.466 -2.808 1.00 92.12 220 VAL A C 1
ATOM 1760 O O . VAL A 1 220 ? -4.706 -3.497 -3.049 1.00 92.12 220 VAL A O 1
ATOM 1763 N N . PRO A 1 221 ? -4.906 -5.652 -2.433 1.00 93.12 221 PRO A N 1
ATOM 1764 C CA . PRO A 1 221 ? -3.469 -5.885 -2.379 1.00 93.12 221 PRO A CA 1
ATOM 1765 C C . PRO A 1 221 ? -2.788 -5.564 -3.713 1.00 93.12 221 PRO A C 1
ATOM 1767 O O . PRO A 1 221 ? -3.285 -5.919 -4.782 1.00 93.12 221 PRO A O 1
ATOM 1770 N N . VAL A 1 222 ? -1.622 -4.933 -3.639 1.00 93.31 222 VAL A N 1
ATOM 1771 C CA . VAL A 1 222 ? -0.798 -4.593 -4.799 1.00 93.31 222 VAL A CA 1
ATOM 1772 C C . VAL A 1 222 ? 0.040 -5.800 -5.196 1.00 93.31 222 VAL A C 1
ATOM 1774 O O . VAL A 1 222 ? 0.667 -6.445 -4.349 1.00 93.31 222 VAL A O 1
ATOM 1777 N N . ALA A 1 223 ? 0.064 -6.101 -6.492 1.00 88.19 223 ALA A N 1
ATOM 1778 C CA . ALA A 1 223 ? 0.863 -7.186 -7.040 1.00 88.19 223 ALA A CA 1
ATOM 1779 C C . ALA A 1 223 ? 2.369 -6.901 -6.917 1.00 88.19 223 ALA A C 1
ATOM 1781 O O . ALA A 1 223 ? 2.828 -5.770 -7.067 1.00 88.19 223 ALA A O 1
ATOM 1782 N N . HIS A 1 224 ? 3.154 -7.953 -6.686 1.00 88.31 224 HIS A N 1
ATOM 1783 C CA . HIS A 1 224 ? 4.606 -7.865 -6.794 1.00 88.31 224 HIS A CA 1
ATOM 1784 C C . HIS A 1 224 ? 5.036 -7.886 -8.270 1.00 88.31 224 HIS A C 1
ATOM 1786 O O . HIS A 1 224 ? 4.400 -8.578 -9.069 1.00 88.31 224 HIS A O 1
ATOM 1792 N N . PRO A 1 225 ? 6.118 -7.173 -8.633 1.00 90.31 225 PRO A N 1
ATOM 1793 C CA . PRO A 1 225 ? 6.664 -7.211 -9.982 1.00 90.31 225 PRO A CA 1
ATOM 1794 C C . PRO A 1 225 ? 7.152 -8.618 -10.325 1.00 90.31 225 PRO A C 1
ATOM 1796 O O . PRO A 1 225 ? 7.598 -9.376 -9.460 1.00 90.31 225 PRO A O 1
ATOM 1799 N N . SER A 1 226 ? 7.074 -8.957 -11.604 1.00 87.50 226 SER A N 1
ATOM 1800 C CA . SER A 1 226 ? 7.384 -10.285 -12.130 1.00 87.50 226 SER A CA 1
ATOM 1801 C C . SER A 1 226 ? 8.869 -10.494 -12.451 1.00 87.50 226 SER A C 1
ATOM 1803 O O . SER A 1 226 ? 9.314 -11.636 -12.590 1.00 87.50 226 SER A O 1
ATOM 1805 N N . PHE A 1 227 ? 9.661 -9.420 -12.538 1.00 84.19 227 PHE A N 1
ATOM 1806 C CA . PHE A 1 227 ? 11.108 -9.499 -12.748 1.00 84.19 227 PHE A CA 1
ATOM 1807 C C . PHE A 1 227 ? 11.887 -9.894 -11.478 1.00 84.19 227 PHE A C 1
ATOM 1809 O O . PHE A 1 227 ? 11.456 -9.695 -10.342 1.00 84.19 227 PHE A O 1
ATOM 1816 N N . ASN A 1 228 ? 13.107 -10.414 -11.658 1.00 78.19 228 ASN A N 1
ATOM 1817 C CA . ASN A 1 228 ? 14.003 -10.744 -10.549 1.00 78.19 228 ASN A CA 1
ATOM 1818 C C . ASN A 1 228 ? 14.730 -9.491 -10.027 1.00 78.19 228 ASN A C 1
ATOM 1820 O O . ASN A 1 228 ? 15.514 -8.873 -10.746 1.00 78.19 228 ASN A O 1
ATOM 1824 N N . ALA A 1 229 ? 14.545 -9.149 -8.749 1.00 70.06 229 ALA A N 1
ATOM 1825 C CA . ALA A 1 229 ? 15.211 -8.001 -8.126 1.00 70.06 229 ALA A CA 1
ATOM 1826 C C . ALA A 1 229 ? 16.756 -8.072 -8.176 1.00 70.06 229 ALA A C 1
ATOM 1828 O O . ALA A 1 229 ? 17.421 -7.037 -8.120 1.00 70.06 229 ALA A O 1
ATOM 1829 N N . ASN A 1 230 ? 17.343 -9.265 -8.353 1.00 68.31 230 ASN A N 1
ATOM 1830 C CA . ASN A 1 230 ? 18.789 -9.442 -8.523 1.00 68.31 230 ASN A CA 1
ATOM 1831 C C . ASN A 1 230 ? 19.351 -8.773 -9.786 1.00 68.31 230 ASN A C 1
ATOM 1833 O O . ASN A 1 230 ? 20.555 -8.525 -9.834 1.00 68.31 230 ASN A O 1
ATOM 1837 N N . TYR A 1 231 ? 18.518 -8.427 -10.774 1.00 65.62 231 TYR A N 1
ATOM 1838 C CA . TYR A 1 231 ? 18.946 -7.658 -11.953 1.00 65.62 231 TYR A CA 1
ATOM 1839 C C . TYR A 1 231 ? 19.500 -6.281 -11.610 1.00 65.62 231 TYR A C 1
ATOM 1841 O O . TYR A 1 231 ? 20.269 -5.709 -12.377 1.00 65.62 231 TYR A O 1
ATOM 1849 N N . PHE A 1 232 ? 19.181 -5.793 -10.418 1.00 62.22 232 PHE A N 1
ATOM 1850 C CA . PHE A 1 232 ? 19.689 -4.542 -9.902 1.00 62.22 232 PHE A CA 1
ATOM 1851 C C . PHE A 1 232 ? 20.789 -4.739 -8.864 1.00 62.22 232 PHE A C 1
ATOM 1853 O O . PHE A 1 232 ? 21.167 -3.763 -8.262 1.00 62.22 232 PHE A O 1
ATOM 1860 N N . ASN A 1 233 ? 21.347 -5.932 -8.625 1.00 51.72 233 ASN A N 1
ATOM 1861 C CA . ASN A 1 233 ? 22.500 -6.103 -7.715 1.00 51.72 233 ASN A CA 1
ATOM 1862 C C . ASN A 1 233 ? 23.861 -5.813 -8.379 1.00 51.72 233 ASN A C 1
ATOM 1864 O O . ASN A 1 233 ? 24.913 -6.111 -7.812 1.00 51.72 233 ASN A O 1
ATOM 1868 N N . ILE A 1 234 ? 23.863 -5.216 -9.571 1.00 43.06 234 ILE A N 1
ATOM 1869 C CA . ILE A 1 234 ? 25.080 -4.796 -10.265 1.00 43.06 234 ILE A CA 1
ATOM 1870 C C . ILE A 1 234 ? 25.296 -3.316 -9.928 1.00 43.06 234 ILE A C 1
ATOM 1872 O O . ILE A 1 234 ? 24.422 -2.510 -10.247 1.00 43.06 234 ILE A O 1
ATOM 1876 N N . PRO A 1 235 ? 26.407 -2.931 -9.270 1.00 35.16 235 PRO A N 1
ATOM 1877 C CA . PRO A 1 235 ? 26.639 -1.541 -8.910 1.00 35.16 235 PRO A CA 1
ATOM 1878 C C . PRO A 1 235 ? 26.605 -0.689 -10.177 1.00 35.16 235 PRO A C 1
ATOM 1880 O O . PRO A 1 235 ? 27.368 -0.933 -11.115 1.00 35.16 235 PRO A O 1
ATOM 1883 N N . ALA A 1 236 ? 25.710 0.299 -10.197 1.00 41.06 236 ALA A N 1
ATOM 1884 C CA . ALA A 1 236 ? 25.669 1.325 -11.224 1.00 41.06 236 ALA A CA 1
ATOM 1885 C C . ALA A 1 236 ? 26.983 2.118 -11.163 1.00 41.06 236 ALA A C 1
ATOM 1887 O O . ALA A 1 236 ? 27.101 3.077 -10.416 1.00 41.06 236 ALA A O 1
ATOM 1888 N N . PHE A 1 237 ? 27.977 1.659 -11.925 1.00 34.81 237 PHE A N 1
ATOM 1889 C CA . PHE A 1 237 ? 29.283 2.274 -12.136 1.00 34.81 237 PHE A CA 1
ATOM 1890 C C . PHE A 1 237 ? 30.140 2.497 -10.872 1.00 34.81 237 PHE A C 1
ATOM 1892 O O . PHE A 1 237 ? 29.909 3.382 -10.054 1.00 34.81 237 PHE A O 1
ATOM 1899 N N . ARG A 1 238 ? 31.287 1.801 -10.808 1.00 29.50 238 ARG A N 1
ATOM 1900 C CA . ARG A 1 238 ? 32.509 2.488 -10.364 1.00 29.50 238 ARG A CA 1
ATOM 1901 C C . ARG A 1 238 ? 32.769 3.586 -11.397 1.00 29.50 238 ARG A C 1
ATOM 1903 O O . ARG A 1 238 ? 33.267 3.279 -12.476 1.00 29.50 238 ARG A O 1
ATOM 1910 N N . MET A 1 239 ? 32.400 4.829 -11.104 1.00 27.34 239 MET A N 1
ATOM 1911 C CA . MET A 1 239 ? 33.044 5.950 -11.782 1.00 27.34 239 MET A CA 1
ATOM 1912 C C . MET A 1 239 ? 34.473 6.025 -11.244 1.00 27.34 239 MET A C 1
ATOM 1914 O O . MET A 1 239 ? 34.680 6.264 -10.054 1.00 27.34 239 MET A O 1
ATOM 1918 N N . SER A 1 240 ? 35.432 5.698 -12.109 1.00 31.67 240 SER A N 1
ATOM 1919 C CA . SER A 1 240 ? 36.810 6.183 -12.015 1.00 31.67 240 SER A CA 1
ATOM 1920 C C . SER A 1 240 ? 36.850 7.683 -12.257 1.00 31.67 240 SER A C 1
ATOM 1922 O O . SER A 1 240 ? 36.138 8.098 -13.201 1.00 31.67 240 SER A O 1
#

Organism: NCBI:txid41202

Foldseek 3Di:
DPPDDPPLNVVLVVVLVVQLVVLVVCVVVVVDDPVRSVVSNVVSVVVSVCSVCVVVVVQDDDPPDRDDDVVVVVVVVVVVVVVVVVVVVVVLVVLVVLLDAEDDLLNLVVSLVVLLVVLLVCLVPLVSCVVCLVSNLNSLQRSLVRLVVLLCVLPDPQPDPGLVSLVVCLVVLVVLLVQLVVDDPVCCVVRVSSVSNNQSSQSNVQSNVVNVCSVVVHRDRGDDDPDDPCSPVPPPDPPD